Protein AF-A0A210QLM9-F1 (afdb_monomer_lite)

pLDDT: mean 71.26, std 18.84, range [24.64, 96.44]

Secondary structure (DSSP, 8-state):
--TT--HHHHHHHHHHHHHSS---HHHHHHHHHHHHHHHS-GGGHHHHHHHHHHTSPTT--HHHHHHHHHHHHHHHHHTTSS--SS-HHHHHHHHHHHHHHHHHHHGGGGG--------------TT-------PPPTT-EEEETTEEEEHHHHHHTSTTSPPPHHHHHHHHHHHHHHHHTT-SS---PPPHHHHHHHHTSTTHHHHHHHHHHHHHHHH-TTTT---------PPPP-SSS-HHHHHHHHHHHHHTT--GGG--HHHHHHHHHHHHHHHHHSPBPPPP---S-----

InterPro domains:
  IPR038765 Papain-like cysteine peptidase superfamily [SSF54001] (147-280)

Foldseek 3Di:
DLQPDDPVNVVVVVVCCVVVPPDDLVLLQVQLVLQCVVPHDPVCSVVVLVVQLVSDDPPDDSVVSSSSSSNVSNVCVVVVVDDGPDPVVVVVVVVVVVVVVVVVVCVVLVPDDDDDDDDDDPPPPPPDPPPPPPDFDPPAWWDAQNATAHPVQLVQLDPPHAHDQRLLQRLLSLLQVVLVVHDNPHDDDDRPCVCVVLVSDPCVVVCVVVVVVVCCVVVVVQVPHDDDDDDQDADDADDDHLPSLLVSVVSNCVSVVHHNPPHDNVVSNVSSVVSSSSRVVRTDHDDDDPDPDPPPD

Structure (mmCIF, N/CA/C/O backbone):
data_AF-A0A210QLM9-F1
#
_entry.id   AF-A0A210QLM9-F1
#
loop_
_atom_site.group_PDB
_atom_site.id
_atom_site.type_symbol
_atom_site.label_atom_id
_atom_site.label_alt_id
_atom_site.label_comp_id
_atom_site.label_asym_id
_atom_site.label_entity_id
_atom_site.label_seq_id
_atom_site.pdbx_PDB_ins_code
_atom_site.Cartn_x
_atom_site.Cartn_y
_atom_site.Cartn_z
_atom_site.occupancy
_atom_site.B_iso_or_equiv
_atom_site.auth_seq_id
_atom_site.auth_comp_id
_atom_site.auth_asym_id
_atom_site.auth_atom_id
_atom_site.pdbx_PDB_model_num
ATOM 1 N N . MET A 1 1 ? -0.962 -39.268 25.006 1.00 42.91 1 MET A N 1
ATOM 2 C CA . MET A 1 1 ? -1.782 -39.020 26.214 1.00 42.91 1 MET A CA 1
ATOM 3 C C . MET A 1 1 ? -3.193 -38.490 25.916 1.00 42.91 1 MET A C 1
ATOM 5 O O . MET A 1 1 ? -3.971 -38.387 26.847 1.00 42.91 1 MET A O 1
ATOM 9 N N . THR A 1 2 ? -3.569 -38.198 24.663 1.00 35.19 2 THR A N 1
ATOM 10 C CA . THR A 1 2 ? -4.849 -37.541 24.307 1.00 35.19 2 THR A CA 1
ATOM 11 C C . THR A 1 2 ? -5.942 -38.462 23.747 1.00 35.19 2 THR A C 1
ATOM 13 O O . THR A 1 2 ? -7.040 -37.985 23.484 1.00 35.19 2 THR A O 1
ATOM 16 N N . ARG A 1 3 ? -5.681 -39.766 23.557 1.00 38.34 3 ARG A N 1
ATOM 17 C CA . ARG A 1 3 ? -6.628 -40.679 22.881 1.00 38.34 3 ARG A CA 1
ATOM 18 C C . ARG A 1 3 ? -7.863 -41.074 23.708 1.00 38.34 3 ARG A C 1
ATOM 20 O O . ARG A 1 3 ? -8.842 -41.480 23.100 1.00 38.34 3 ARG A O 1
ATOM 27 N N . ASP A 1 4 ? -7.858 -40.859 25.027 1.00 46.78 4 ASP A N 1
ATOM 28 C CA . ASP A 1 4 ? -8.939 -41.304 25.930 1.00 46.78 4 ASP A CA 1
ATOM 29 C C . ASP A 1 4 ? -9.670 -40.154 26.653 1.00 46.78 4 ASP A C 1
ATOM 31 O O . ASP A 1 4 ? -10.297 -40.352 27.692 1.00 46.78 4 ASP A O 1
ATOM 35 N N . MET A 1 5 ? -9.590 -38.918 26.148 1.00 52.75 5 MET A N 1
ATOM 36 C CA . MET A 1 5 ? -10.356 -37.812 26.737 1.00 52.75 5 MET A CA 1
ATOM 37 C C . MET A 1 5 ? -11.820 -37.856 26.289 1.00 52.75 5 MET A C 1
ATOM 39 O O . MET A 1 5 ? -12.113 -37.788 25.095 1.00 52.75 5 MET A O 1
ATOM 43 N N . SER A 1 6 ? -12.742 -37.904 27.255 1.00 71.75 6 SER A N 1
ATOM 44 C CA . SER A 1 6 ? -14.179 -37.771 27.001 1.00 71.75 6 SER A CA 1
ATOM 45 C C . SER A 1 6 ? -14.522 -36.410 26.385 1.00 71.75 6 SER A C 1
ATOM 47 O O . SER A 1 6 ? -13.783 -35.428 26.518 1.00 71.75 6 SER A O 1
ATOM 49 N N . LYS A 1 7 ? -15.673 -36.339 25.709 1.00 59.47 7 LYS A N 1
ATOM 50 C CA . LYS A 1 7 ? -16.192 -35.102 25.111 1.00 59.47 7 LYS A CA 1
ATOM 51 C C . LYS A 1 7 ? -16.354 -33.999 26.161 1.00 59.47 7 LYS A C 1
ATOM 53 O O . LYS A 1 7 ? -16.044 -32.844 25.882 1.00 59.47 7 LYS A O 1
ATOM 58 N N . GLU A 1 8 ? -16.787 -34.356 27.366 1.00 66.62 8 GLU A N 1
ATOM 59 C CA . GLU A 1 8 ? -16.949 -33.443 28.498 1.00 66.62 8 GLU A CA 1
ATOM 60 C C . GLU A 1 8 ? -15.601 -32.857 28.934 1.00 66.62 8 GLU A C 1
ATOM 62 O O . GLU A 1 8 ? -15.485 -31.640 29.060 1.00 66.62 8 GLU A O 1
ATOM 67 N N . ASN A 1 9 ? -14.557 -33.688 29.043 1.00 61.88 9 ASN A N 1
ATOM 68 C CA . ASN A 1 9 ? -13.209 -33.235 29.398 1.00 61.88 9 ASN A CA 1
ATOM 69 C C . ASN A 1 9 ? -12.618 -32.308 28.323 1.00 61.88 9 ASN A C 1
ATOM 71 O O . ASN A 1 9 ? -11.929 -31.338 28.640 1.00 61.88 9 ASN A O 1
ATOM 75 N N . TRP A 1 10 ? -12.910 -32.567 27.044 1.00 58.94 10 TRP A N 1
ATOM 76 C CA . TRP A 1 10 ? -12.534 -31.677 25.942 1.00 58.94 10 TRP A CA 1
ATOM 77 C C . TRP A 1 10 ? -13.240 -30.321 26.016 1.00 58.94 10 TRP A C 1
ATOM 79 O O . TRP A 1 10 ? -12.593 -29.284 25.871 1.00 58.94 10 TRP A O 1
ATOM 89 N N . MET A 1 11 ? -14.550 -30.314 26.266 1.00 57.94 11 MET A N 1
ATOM 90 C CA . MET A 1 11 ? -15.334 -29.081 26.384 1.00 57.94 11 MET A CA 1
ATOM 91 C C . MET A 1 11 ? -14.935 -28.263 27.616 1.00 57.94 11 MET A C 1
ATOM 93 O O . MET A 1 11 ? -14.840 -27.040 27.538 1.00 57.94 11 MET A O 1
ATOM 97 N N . GLU A 1 12 ? -14.632 -28.924 28.731 1.00 64.88 12 GLU A N 1
ATOM 98 C CA . GLU A 1 12 ? -14.125 -28.270 29.935 1.00 64.88 12 GLU A CA 1
ATOM 99 C C . GLU A 1 12 ? -12.739 -27.655 29.699 1.00 64.88 12 GLU A C 1
ATOM 101 O O . GLU A 1 12 ? -12.481 -26.528 30.122 1.00 64.88 12 GLU A O 1
ATOM 106 N N . MET A 1 13 ? -11.857 -28.349 28.970 1.00 61.12 13 MET A N 1
ATOM 107 C CA . MET A 1 13 ? -10.550 -27.813 28.592 1.00 61.12 13 MET A CA 1
ATOM 108 C C . MET A 1 13 ? -10.684 -26.602 27.660 1.00 61.12 13 MET A C 1
ATOM 110 O O . MET A 1 13 ? -9.971 -25.617 27.845 1.00 61.12 13 MET A O 1
ATOM 114 N N . LEU A 1 14 ? -11.622 -26.639 26.708 1.00 54.38 14 LEU A N 1
ATOM 115 C CA . LEU A 1 14 ? -11.951 -25.510 25.834 1.00 54.38 14 LEU A CA 1
ATOM 116 C C . LEU A 1 14 ? -12.458 -24.297 26.621 1.00 54.38 14 LEU A C 1
ATOM 118 O O . LEU A 1 14 ? -11.992 -23.184 26.385 1.00 54.38 14 LEU A O 1
ATOM 122 N N . GLU A 1 15 ? -13.381 -24.490 27.563 1.00 59.22 15 GLU A N 1
ATOM 123 C CA . GLU A 1 15 ? -13.915 -23.385 28.364 1.00 59.22 15 GLU A CA 1
ATOM 124 C C . GLU A 1 15 ? -12.893 -22.840 29.359 1.00 59.22 15 GLU A C 1
ATOM 126 O O . GLU A 1 15 ? -12.717 -21.624 29.451 1.00 59.22 15 GLU A O 1
ATOM 131 N N . LYS A 1 16 ? -12.104 -23.705 30.006 1.00 56.41 16 LYS A N 1
ATOM 132 C CA . LYS A 1 16 ? -10.952 -23.266 30.804 1.00 56.41 16 LYS A CA 1
ATOM 133 C C . LYS A 1 16 ? -9.965 -22.478 29.949 1.00 56.41 16 LYS A C 1
ATOM 135 O O . LYS A 1 16 ? -9.518 -21.420 30.386 1.00 56.41 16 LYS A O 1
ATOM 140 N N . ALA A 1 17 ? -9.678 -22.922 28.725 1.00 50.81 17 ALA A N 1
ATOM 141 C CA . ALA A 1 17 ? -8.801 -22.229 27.784 1.00 50.81 17 ALA A CA 1
ATOM 142 C C . ALA A 1 17 ? -9.403 -20.948 27.188 1.00 50.81 17 ALA A C 1
ATOM 144 O O . ALA A 1 17 ? -8.645 -20.149 26.658 1.00 50.81 17 ALA A O 1
ATOM 145 N N . LYS A 1 18 ? -10.714 -20.699 27.264 1.00 52.06 18 LYS A N 1
ATOM 146 C CA . LYS A 1 18 ? -11.309 -19.383 26.955 1.00 52.06 18 LYS A CA 1
ATOM 147 C C . LYS A 1 18 ? -11.258 -18.445 28.160 1.00 52.06 18 LYS A C 1
ATOM 149 O O . LYS A 1 18 ? -10.959 -17.266 28.010 1.00 52.06 18 LYS A O 1
ATOM 154 N N . GLN A 1 19 ? -11.529 -18.973 29.352 1.00 53.88 19 GLN A N 1
ATOM 155 C CA . GLN A 1 19 ? -11.660 -18.193 30.585 1.00 53.88 19 GLN A CA 1
ATOM 156 C C . GLN A 1 19 ? -10.314 -17.760 31.176 1.00 53.88 19 GLN A C 1
ATOM 158 O O . GLN A 1 19 ? -10.172 -16.625 31.616 1.00 53.88 19 GLN A O 1
ATOM 163 N N . THR A 1 20 ? -9.302 -18.632 31.167 1.00 41.44 20 THR A N 1
ATOM 164 C CA . THR A 1 20 ? -7.989 -18.344 31.792 1.00 41.44 20 THR A CA 1
ATOM 165 C C . THR A 1 20 ? -7.089 -17.435 30.964 1.00 41.44 20 THR A C 1
ATOM 167 O O . THR A 1 20 ? -5.982 -17.096 31.374 1.00 41.44 20 THR A O 1
ATOM 170 N N . SER A 1 21 ? -7.506 -17.089 29.757 1.00 45.12 21 SER A N 1
ATOM 171 C CA . SER A 1 21 ? -6.539 -17.015 28.682 1.00 45.12 21 SER A CA 1
ATOM 172 C C . SER A 1 21 ? -6.426 -15.624 28.064 1.00 45.12 21 SER A C 1
ATOM 174 O O . SER A 1 21 ? -5.406 -15.331 27.442 1.00 45.12 21 SER A O 1
ATOM 176 N N . GLY A 1 22 ? -7.426 -14.752 28.254 1.00 48.78 22 GLY A N 1
ATOM 177 C CA . GLY A 1 22 ? -7.436 -13.402 27.679 1.00 48.78 22 GLY A CA 1
ATOM 178 C C . GLY A 1 22 ? -7.189 -13.387 26.164 1.00 48.78 22 GLY A C 1
ATOM 179 O O . GLY A 1 22 ? -6.795 -12.359 25.617 1.00 48.78 22 GLY A O 1
ATOM 180 N N . PHE A 1 23 ? -7.341 -14.529 25.483 1.00 52.12 23 PHE A N 1
ATOM 181 C CA . PHE A 1 23 ? -6.910 -14.672 24.103 1.00 52.12 23 PHE A CA 1
ATOM 182 C C . PHE A 1 23 ? -7.887 -13.962 23.185 1.00 52.12 23 PHE A C 1
ATOM 184 O O . PHE A 1 23 ? -9.071 -14.297 23.124 1.00 52.12 23 PHE A O 1
ATOM 191 N N . SER A 1 24 ? -7.358 -13.056 22.367 1.00 64.88 24 SER A N 1
ATOM 192 C CA . SER A 1 24 ? -7.991 -12.826 21.082 1.00 64.88 24 SER A CA 1
ATOM 193 C C . SER A 1 24 ? -7.837 -14.103 20.251 1.00 64.88 24 SER A C 1
ATOM 195 O O . SER A 1 24 ? -6.773 -14.729 20.227 1.00 64.88 24 SER A O 1
ATOM 197 N N . PHE A 1 25 ? -8.906 -14.485 19.556 1.00 59.41 25 PHE A N 1
ATOM 198 C CA . PHE A 1 25 ? -8.881 -15.553 18.550 1.00 59.41 25 PHE A CA 1
ATOM 199 C C . PHE A 1 25 ? -7.737 -15.344 17.535 1.00 59.41 25 PHE A C 1
ATOM 201 O O . PHE A 1 25 ? -7.119 -16.288 17.056 1.00 59.41 25 PHE A O 1
ATOM 208 N N . ASP A 1 26 ? -7.392 -14.078 17.311 1.00 59.91 26 ASP A N 1
ATOM 209 C CA . ASP A 1 26 ? -6.264 -13.612 16.515 1.00 59.91 26 ASP A CA 1
ATOM 210 C C . ASP A 1 26 ? -4.908 -14.146 16.994 1.00 59.91 26 ASP A C 1
ATOM 212 O O . ASP A 1 26 ? -4.118 -14.655 16.204 1.00 59.91 26 ASP A O 1
ATOM 216 N N . ASN A 1 27 ? -4.641 -14.087 18.301 1.00 65.94 27 ASN A N 1
ATOM 217 C CA . ASN A 1 27 ? -3.382 -14.567 18.862 1.00 65.94 27 ASN A CA 1
ATOM 218 C C . ASN A 1 27 ? -3.287 -16.101 18.807 1.00 65.94 27 ASN A C 1
ATOM 220 O O . ASN A 1 27 ? -2.208 -16.645 18.580 1.00 65.94 27 ASN A O 1
ATOM 224 N N . VAL A 1 28 ? -4.421 -16.798 18.959 1.00 71.00 28 VAL A N 1
ATOM 225 C CA . VAL A 1 28 ? -4.497 -18.259 18.788 1.00 71.00 28 VAL A CA 1
ATOM 226 C C . VAL A 1 28 ? -4.133 -18.642 17.354 1.00 71.00 28 VAL A C 1
ATOM 228 O O . VAL A 1 28 ? -3.238 -19.462 17.159 1.00 71.00 28 VAL A O 1
ATOM 231 N N . ASN A 1 29 ? -4.753 -17.989 16.366 1.00 72.62 29 ASN A N 1
ATOM 232 C CA . ASN A 1 29 ? -4.478 -18.235 14.952 1.00 72.62 29 ASN A CA 1
ATOM 233 C C . ASN A 1 29 ? -3.020 -17.924 14.600 1.00 72.62 29 ASN A C 1
ATOM 235 O O . ASN A 1 29 ? -2.330 -18.785 14.067 1.00 72.62 29 ASN A O 1
ATOM 239 N N . ARG A 1 30 ? -2.514 -16.734 14.955 1.00 75.00 30 ARG A N 1
ATOM 240 C CA . ARG A 1 30 ? -1.122 -16.342 14.664 1.00 75.00 30 ARG A CA 1
ATOM 241 C C . ARG A 1 30 ? -0.105 -17.299 15.275 1.00 75.00 30 ARG A C 1
ATOM 243 O O . ARG A 1 30 ? 0.885 -17.624 14.629 1.00 75.00 30 ARG A O 1
ATOM 250 N N . THR A 1 31 ? -0.356 -17.762 16.499 1.00 74.19 31 THR A N 1
ATOM 251 C CA . THR A 1 31 ? 0.508 -18.745 17.162 1.00 74.19 31 THR A CA 1
ATOM 252 C C . THR A 1 31 ? 0.490 -20.076 16.426 1.00 74.19 31 THR A C 1
ATOM 254 O O . THR A 1 31 ? 1.551 -20.627 16.163 1.00 74.19 31 THR A O 1
ATOM 257 N N . ALA A 1 32 ? -0.692 -20.574 16.060 1.00 74.94 32 ALA A N 1
ATOM 258 C CA . ALA A 1 32 ? -0.824 -21.835 15.341 1.00 74.94 32 ALA A CA 1
ATOM 259 C C . ALA A 1 32 ? -0.161 -21.793 13.958 1.00 74.94 32 ALA A C 1
ATOM 261 O O . ALA A 1 32 ? 0.612 -22.688 13.635 1.00 74.94 32 ALA A O 1
ATOM 262 N N . PHE A 1 33 ? -0.387 -20.735 13.175 1.00 78.94 33 PHE A N 1
ATOM 26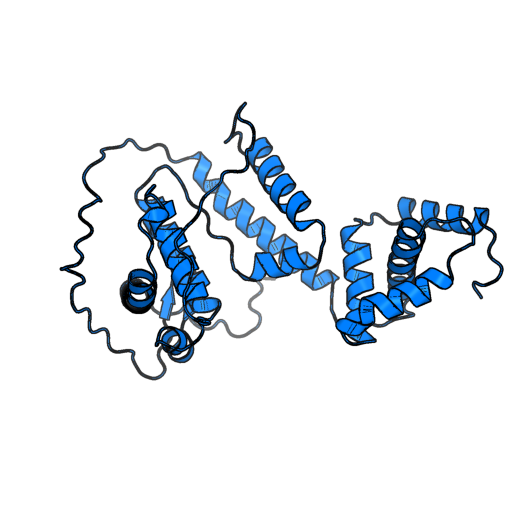3 C CA . PHE A 1 33 ? 0.245 -20.583 11.862 1.00 78.94 33 PHE A CA 1
ATOM 264 C C . PHE A 1 33 ? 1.763 -20.427 11.960 1.00 78.94 33 PHE A C 1
ATOM 266 O O . PHE A 1 33 ? 2.477 -21.028 11.173 1.00 78.94 33 PHE A O 1
ATOM 273 N N . ALA A 1 34 ? 2.279 -19.737 12.981 1.00 77.56 34 ALA A N 1
ATOM 274 C CA . ALA A 1 34 ? 3.722 -19.670 13.202 1.00 77.56 34 ALA A CA 1
ATOM 275 C C . ALA A 1 34 ? 4.353 -21.036 13.544 1.00 77.56 34 ALA A C 1
ATOM 277 O O . ALA A 1 34 ? 5.547 -21.223 13.308 1.00 77.56 34 ALA A O 1
ATOM 278 N N . VAL A 1 35 ? 3.583 -21.979 14.108 1.00 78.62 35 VAL A N 1
ATOM 279 C CA . VAL A 1 35 ? 4.030 -23.374 14.267 1.00 78.62 35 VAL A CA 1
ATOM 280 C C . VAL A 1 35 ? 4.064 -24.075 12.914 1.00 78.62 35 VAL A C 1
ATOM 282 O O . VAL A 1 35 ? 5.065 -24.721 12.614 1.00 78.62 35 VAL A O 1
ATOM 285 N N . LEU A 1 36 ? 3.006 -23.928 12.110 1.00 79.44 36 LEU A N 1
ATOM 286 C CA . LEU A 1 36 ? 2.907 -24.538 10.780 1.00 79.44 36 LEU A CA 1
ATOM 287 C C . LEU A 1 36 ? 4.048 -24.065 9.867 1.00 79.44 36 LEU A C 1
ATOM 289 O O . LEU A 1 36 ? 4.809 -24.912 9.413 1.00 79.44 36 LEU A O 1
ATOM 293 N N . ASP A 1 37 ? 4.285 -22.749 9.778 1.00 83.44 37 ASP A N 1
ATOM 294 C CA . ASP A 1 37 ? 5.417 -22.141 9.050 1.00 83.44 37 ASP A CA 1
ATOM 295 C C . ASP A 1 37 ? 6.781 -22.724 9.480 1.00 83.44 37 ASP A C 1
ATOM 297 O O . ASP A 1 37 ? 7.775 -22.692 8.752 1.00 83.44 37 ASP A O 1
ATOM 301 N N . GLY A 1 38 ? 6.881 -23.173 10.735 1.00 80.19 38 GLY A N 1
ATOM 302 C CA . GLY A 1 38 ? 8.100 -23.740 11.298 1.00 80.19 38 GLY A CA 1
ATOM 303 C C . GLY A 1 38 ? 8.288 -25.228 11.005 1.00 80.19 38 GLY A C 1
ATOM 304 O O . GLY A 1 38 ? 9.424 -25.702 11.099 1.00 80.19 38 GLY A O 1
ATOM 305 N N . CYS A 1 39 ? 7.201 -25.938 10.698 1.00 78.06 39 CYS A N 1
ATOM 306 C CA . CYS A 1 39 ? 7.128 -27.396 10.643 1.00 78.06 39 CYS A CA 1
ATOM 307 C C . CYS A 1 39 ? 6.936 -27.951 9.228 1.00 78.06 39 CYS A C 1
ATOM 309 O O . CYS A 1 39 ? 7.351 -29.082 8.986 1.00 78.06 39 CYS A O 1
ATOM 311 N N . CYS A 1 40 ? 6.321 -27.191 8.325 1.00 82.44 40 CYS A N 1
ATOM 312 C CA . CYS A 1 40 ? 6.003 -27.618 6.966 1.00 82.44 40 CYS A CA 1
ATOM 313 C C . CYS A 1 40 ? 5.942 -26.422 6.007 1.00 82.44 40 CYS A C 1
ATOM 315 O O . CYS A 1 40 ? 5.935 -25.270 6.443 1.00 82.44 40 CYS A O 1
ATOM 317 N N . ASP A 1 41 ? 5.905 -26.706 4.705 1.00 84.50 41 ASP A N 1
ATOM 318 C CA . ASP A 1 41 ? 5.713 -25.678 3.681 1.00 84.50 41 ASP A CA 1
ATOM 319 C C . ASP A 1 41 ? 4.241 -25.221 3.628 1.00 84.50 41 ASP A C 1
ATOM 321 O O . ASP A 1 41 ? 3.328 -25.951 4.020 1.00 84.50 41 ASP A O 1
ATOM 325 N N . GLU A 1 42 ? 3.988 -24.013 3.110 1.00 76.50 42 GLU A N 1
ATOM 326 C CA . GLU A 1 42 ? 2.649 -23.394 3.099 1.00 76.50 42 GLU A CA 1
ATOM 327 C C . GLU A 1 42 ? 1.590 -24.259 2.389 1.00 76.50 42 GLU A C 1
ATOM 329 O O . GLU A 1 42 ? 0.444 -24.336 2.835 1.00 76.50 42 GLU A O 1
ATOM 334 N N . GLU A 1 43 ? 1.983 -24.976 1.331 1.00 81.94 43 GLU A N 1
ATOM 335 C CA . GLU A 1 43 ? 1.111 -25.895 0.584 1.00 81.94 43 GLU A CA 1
ATOM 336 C C . GLU A 1 43 ? 0.657 -27.108 1.422 1.00 81.94 43 GLU A C 1
ATOM 338 O O . GLU A 1 43 ? -0.367 -27.728 1.127 1.00 81.94 43 GLU A O 1
ATOM 343 N N . GLU A 1 44 ? 1.383 -27.433 2.495 1.00 82.19 44 GLU A N 1
ATOM 344 C CA . GLU A 1 44 ? 1.128 -28.583 3.367 1.00 82.19 44 GLU A CA 1
ATOM 345 C C . GLU A 1 44 ? 0.307 -28.217 4.616 1.00 82.19 44 GLU A C 1
ATOM 347 O O . GLU A 1 44 ? -0.196 -29.110 5.307 1.00 82.19 44 GLU A O 1
ATOM 352 N N . HIS A 1 45 ? 0.108 -26.921 4.889 1.00 83.62 45 HIS A N 1
ATOM 353 C CA . HIS A 1 45 ? -0.599 -26.425 6.077 1.00 83.62 45 HIS A CA 1
ATOM 354 C C . HIS A 1 45 ? -1.999 -27.027 6.216 1.00 83.62 45 HIS A C 1
ATOM 356 O O . HIS A 1 45 ? -2.379 -27.503 7.290 1.00 83.62 45 HIS A O 1
ATOM 362 N N . ASP A 1 46 ? -2.760 -27.042 5.122 1.00 78.50 46 ASP A N 1
ATOM 363 C CA . ASP A 1 46 ? -4.122 -27.569 5.101 1.00 78.50 46 ASP A CA 1
ATOM 364 C C . ASP A 1 46 ? -4.156 -29.080 5.342 1.00 78.50 46 ASP A C 1
ATOM 366 O O . ASP A 1 46 ? -5.057 -29.575 6.023 1.00 78.50 46 ASP A O 1
ATOM 370 N N . SER A 1 47 ? -3.180 -29.820 4.806 1.00 83.81 47 SER A N 1
ATOM 371 C CA . SER A 1 47 ? -3.081 -31.267 5.012 1.00 83.81 47 SER A CA 1
ATOM 372 C C . SER A 1 47 ? -2.776 -31.574 6.475 1.00 83.81 47 SER A C 1
ATOM 374 O O . SER A 1 47 ? -3.500 -32.340 7.111 1.00 83.81 47 SER A O 1
ATOM 376 N N . LEU A 1 48 ? -1.779 -30.898 7.048 1.00 77.81 48 LEU A N 1
ATOM 377 C CA . LEU A 1 48 ? -1.383 -31.097 8.438 1.00 77.81 48 LEU A CA 1
ATOM 378 C C . LEU A 1 48 ? -2.493 -30.679 9.416 1.00 77.81 48 LEU A C 1
ATOM 380 O O . LEU A 1 48 ? -2.771 -31.381 10.389 1.00 77.81 48 LEU A O 1
ATOM 384 N N . LEU A 1 49 ? -3.195 -29.572 9.152 1.00 80.38 49 LEU A N 1
ATOM 385 C CA . LEU A 1 49 ? -4.348 -29.167 9.961 1.00 80.38 49 LEU A CA 1
ATOM 386 C C . LEU A 1 49 ? -5.485 -30.188 9.904 1.00 80.38 49 LEU A C 1
ATOM 388 O O . LEU A 1 49 ? -6.132 -30.417 10.932 1.00 80.38 49 LEU A O 1
ATOM 392 N N . ARG A 1 50 ? -5.721 -30.813 8.743 1.00 81.00 50 ARG A N 1
ATOM 393 C CA . ARG A 1 50 ? -6.702 -31.898 8.598 1.00 81.00 50 ARG A CA 1
ATOM 394 C C . ARG A 1 50 ? -6.284 -33.132 9.391 1.00 81.00 50 ARG A C 1
ATOM 396 O O . ARG A 1 50 ? -7.109 -33.638 10.145 1.00 81.00 50 ARG A O 1
ATOM 403 N N . GLU A 1 51 ? -5.018 -33.533 9.326 1.00 86.06 51 GLU A N 1
ATOM 404 C CA . GLU A 1 51 ? -4.487 -34.649 10.120 1.00 86.06 51 GLU A CA 1
ATOM 405 C C . GLU A 1 51 ? -4.620 -34.403 11.629 1.00 86.06 51 GLU A C 1
ATOM 407 O O . GLU A 1 51 ? -5.083 -35.270 12.370 1.00 86.06 51 GLU A O 1
ATOM 412 N N . ILE A 1 52 ? -4.295 -33.193 12.099 1.00 82.06 52 ILE A N 1
ATOM 413 C CA . ILE A 1 52 ? -4.501 -32.812 13.504 1.00 82.06 52 ILE A CA 1
ATOM 414 C C . ILE A 1 52 ? -5.998 -32.814 13.839 1.00 82.06 52 ILE A C 1
ATOM 416 O O . ILE A 1 52 ? -6.391 -33.259 14.918 1.00 82.06 52 ILE A O 1
ATOM 420 N N . SER A 1 53 ? -6.847 -32.356 12.913 1.00 82.56 53 SER A N 1
ATOM 421 C CA . SER A 1 53 ? -8.301 -32.330 13.113 1.00 82.56 53 SER A CA 1
ATOM 422 C C . SER A 1 53 ? -8.884 -33.733 13.243 1.00 82.56 53 SER A C 1
ATOM 424 O O . SER A 1 53 ? -9.884 -33.921 13.939 1.00 82.56 53 SER A O 1
ATOM 426 N N . ASP A 1 54 ? -8.226 -34.734 12.655 1.00 84.75 54 ASP A N 1
ATOM 427 C CA . ASP A 1 54 ? -8.631 -36.126 12.773 1.00 84.75 54 ASP A CA 1
ATOM 428 C C . ASP A 1 54 ? -8.429 -36.712 14.172 1.00 84.75 54 ASP A C 1
ATOM 430 O O . ASP A 1 54 ? -9.105 -37.674 14.540 1.00 84.75 54 ASP A O 1
ATOM 434 N N . LEU A 1 55 ? -7.614 -36.059 15.005 1.00 80.12 55 LEU A N 1
ATOM 435 C CA . LEU A 1 55 ? -7.461 -36.376 16.426 1.00 80.12 55 LEU A CA 1
ATOM 436 C C . LEU A 1 55 ? -8.617 -35.844 17.291 1.00 80.12 55 LEU A C 1
ATOM 438 O O . LEU A 1 55 ? -8.703 -36.189 18.471 1.00 80.12 55 LEU A O 1
ATOM 442 N N . ALA A 1 56 ? -9.492 -34.995 16.740 1.00 78.81 56 ALA A N 1
ATOM 443 C CA . ALA A 1 56 ? -10.622 -34.433 17.472 1.00 78.81 56 ALA A CA 1
ATOM 444 C C . ALA A 1 56 ? -11.740 -35.475 17.699 1.00 78.81 56 ALA A C 1
ATOM 446 O O . ALA A 1 56 ? -11.962 -36.328 16.831 1.00 78.81 56 ALA A O 1
ATOM 447 N N . PRO A 1 57 ? -12.505 -35.376 18.809 1.00 80.62 57 PRO A N 1
ATOM 448 C CA . PRO A 1 57 ? -13.590 -36.303 19.127 1.00 80.62 57 PRO A CA 1
ATOM 449 C C . PRO A 1 57 ? -14.618 -36.477 18.003 1.00 80.62 57 PRO A C 1
ATOM 451 O O . PRO A 1 57 ? -14.988 -35.522 17.311 1.00 80.62 57 PRO A O 1
ATOM 454 N N . ALA A 1 58 ? -15.138 -37.700 17.877 1.00 79.12 58 ALA A N 1
ATOM 455 C CA . ALA A 1 58 ? -16.218 -38.010 16.948 1.00 79.12 58 ALA A CA 1
ATOM 456 C C . ALA A 1 58 ? -17.489 -37.197 17.274 1.00 79.12 58 ALA A C 1
ATOM 458 O O . ALA A 1 58 ? -17.826 -36.968 18.437 1.00 79.12 58 ALA A O 1
ATOM 459 N N . GLY A 1 59 ? -18.207 -36.760 16.234 1.00 79.19 59 GLY A N 1
ATOM 460 C CA . GLY A 1 59 ? -19.453 -35.991 16.359 1.00 79.19 59 GLY A CA 1
ATOM 461 C C . GLY A 1 59 ? -19.293 -34.466 16.328 1.00 79.19 59 GLY A C 1
ATOM 462 O O . GLY A 1 59 ? -20.292 -33.753 16.406 1.00 79.19 59 GLY A O 1
ATOM 463 N N . LEU A 1 60 ? -18.068 -33.950 16.189 1.00 69.44 60 LEU A N 1
ATOM 464 C CA . LEU A 1 60 ? -17.824 -32.543 15.865 1.00 69.44 60 LEU A CA 1
ATOM 465 C C . LEU A 1 60 ? -17.866 -32.328 14.347 1.00 69.44 60 LEU A C 1
ATOM 467 O O . LEU A 1 60 ? -17.349 -33.142 13.582 1.00 69.44 60 LEU A O 1
ATOM 471 N N . ASN A 1 61 ? -18.456 -31.215 13.904 1.00 83.44 61 ASN A N 1
ATOM 472 C CA . ASN A 1 61 ? -18.385 -30.829 12.495 1.00 83.44 61 ASN A CA 1
ATOM 473 C C . ASN A 1 61 ? -16.955 -30.399 12.117 1.00 83.44 61 ASN A C 1
ATOM 475 O O . ASN A 1 61 ? -16.163 -30.016 12.979 1.00 83.44 61 ASN A O 1
ATOM 479 N N . MET A 1 62 ? -16.634 -30.440 10.822 1.00 78.62 62 MET A N 1
ATOM 480 C CA . MET A 1 62 ? -15.280 -30.172 10.319 1.00 78.62 62 MET A CA 1
ATOM 481 C C . MET A 1 62 ? -14.717 -28.823 10.788 1.00 78.62 62 MET A C 1
ATOM 483 O O . MET A 1 62 ? -13.561 -28.735 11.191 1.00 78.62 62 MET A O 1
ATOM 487 N N . TYR A 1 63 ? -15.549 -27.781 10.800 1.00 71.19 63 TYR A N 1
ATOM 488 C CA . TYR A 1 63 ? -15.147 -26.448 11.243 1.00 71.19 63 TYR A CA 1
ATOM 489 C C . TYR A 1 63 ? -14.721 -26.435 12.719 1.00 71.19 63 TYR A C 1
ATOM 491 O O . TYR A 1 63 ? -13.658 -25.918 13.053 1.00 71.19 63 TYR A O 1
ATOM 499 N N . ALA A 1 64 ? -15.498 -27.069 13.599 1.00 71.38 64 ALA A N 1
ATOM 500 C CA . ALA A 1 64 ? -15.163 -27.187 15.016 1.00 71.38 64 ALA A CA 1
ATOM 501 C C . ALA A 1 64 ? -13.883 -28.010 15.247 1.00 71.38 64 ALA A C 1
ATOM 503 O O . ALA A 1 64 ? -13.096 -27.677 16.132 1.00 71.38 64 ALA A O 1
ATOM 504 N N . ARG A 1 65 ? -13.643 -29.052 14.435 1.00 76.12 65 ARG A N 1
ATOM 505 C CA . ARG A 1 65 ? -12.407 -29.854 14.497 1.00 76.12 65 ARG A CA 1
ATOM 506 C C . ARG A 1 65 ? -11.186 -29.021 14.105 1.00 76.12 65 ARG A C 1
ATOM 508 O O . ARG A 1 65 ? -10.196 -29.044 14.823 1.00 76.12 65 ARG A O 1
ATOM 515 N N . LEU A 1 66 ? -11.279 -28.225 13.038 1.00 74.31 66 LEU A N 1
ATOM 516 C CA . LEU A 1 66 ? -10.201 -27.322 12.616 1.00 74.31 66 LEU A CA 1
ATOM 517 C C . LEU A 1 66 ? -9.914 -26.233 13.657 1.00 74.31 66 LEU A C 1
ATOM 519 O O . LEU A 1 66 ? -8.755 -25.987 13.984 1.00 74.31 66 LEU A O 1
ATOM 523 N N . GLN A 1 67 ? -10.950 -25.618 14.237 1.00 73.38 67 GLN A N 1
ATOM 524 C CA . GLN A 1 67 ? -10.767 -24.653 15.328 1.00 73.38 67 GLN A CA 1
ATOM 525 C C . GLN A 1 67 ? -10.061 -25.278 16.537 1.00 73.38 67 GLN A C 1
ATOM 527 O O . GLN A 1 67 ? -9.211 -24.639 17.161 1.00 73.38 67 GLN A O 1
ATOM 532 N N . LEU A 1 68 ? -10.386 -26.534 16.854 1.00 73.25 68 LEU A N 1
ATOM 533 C CA . LEU A 1 68 ? -9.721 -27.278 17.916 1.00 73.25 68 LEU A CA 1
ATOM 534 C C . LEU A 1 68 ? -8.246 -27.548 17.583 1.00 73.25 68 LEU A C 1
ATOM 536 O O . LEU A 1 68 ? -7.405 -27.388 18.464 1.00 73.25 68 LEU A O 1
ATOM 540 N N . SER A 1 69 ? -7.922 -27.886 16.329 1.00 80.12 69 SER A N 1
ATOM 541 C CA . SER A 1 69 ? -6.538 -28.077 15.866 1.00 80.12 69 SER A CA 1
ATOM 542 C C . SER A 1 69 ? -5.684 -26.828 16.071 1.00 80.12 69 SER A C 1
ATOM 544 O O . SER A 1 69 ? -4.595 -26.904 16.636 1.00 80.12 69 SER A O 1
ATOM 546 N N . VAL A 1 70 ? -6.196 -25.662 15.668 1.00 79.38 70 VAL A N 1
ATOM 547 C CA . VAL A 1 70 ? -5.500 -24.376 15.832 1.00 79.38 70 VAL A CA 1
ATOM 548 C C . VAL A 1 70 ? -5.286 -24.065 17.317 1.00 79.38 70 VAL A C 1
ATOM 550 O O . VAL A 1 70 ? -4.189 -23.683 17.730 1.00 79.38 70 VAL A O 1
ATOM 553 N N . LEU A 1 71 ? -6.306 -24.278 18.152 1.00 76.31 71 LEU A N 1
ATOM 554 C CA . LEU A 1 71 ? -6.173 -24.072 19.592 1.00 76.31 71 LEU A CA 1
ATOM 555 C C . LEU A 1 71 ? -5.135 -25.020 20.210 1.00 76.31 71 LEU A C 1
ATOM 557 O O . LEU A 1 71 ? -4.344 -24.594 21.051 1.00 76.31 71 LEU A O 1
ATOM 561 N N . LEU A 1 72 ? -5.116 -26.284 19.786 1.00 77.12 72 LEU A N 1
ATOM 562 C CA . LEU A 1 72 ? -4.158 -27.277 20.259 1.00 77.12 72 LEU A CA 1
ATOM 563 C C . LEU A 1 72 ? -2.721 -26.860 19.932 1.00 77.12 72 LEU A C 1
ATOM 565 O O . LEU A 1 72 ? -1.877 -26.869 20.826 1.00 77.12 72 LEU A O 1
ATOM 569 N N . LEU A 1 73 ? -2.452 -26.428 18.696 1.00 78.94 73 LEU A N 1
ATOM 570 C CA . LEU A 1 73 ? -1.138 -25.908 18.298 1.00 78.94 73 LEU A CA 1
ATOM 571 C C . LEU A 1 73 ? -0.712 -24.724 19.177 1.00 78.94 73 LEU A C 1
ATOM 573 O O . LEU A 1 73 ? 0.411 -24.685 19.680 1.00 78.94 73 LEU A O 1
ATOM 577 N N . CYS A 1 74 ? -1.631 -23.796 19.445 1.00 75.94 74 CYS A N 1
ATOM 578 C CA . CYS A 1 74 ? -1.369 -22.663 20.326 1.00 75.94 74 CYS A CA 1
ATOM 579 C C . CYS A 1 74 ? -1.062 -23.089 21.778 1.00 75.94 74 CYS A C 1
ATOM 581 O O . CYS A 1 74 ? -0.136 -22.566 22.405 1.00 75.94 74 CYS A O 1
ATOM 583 N N . LEU A 1 75 ? -1.803 -24.063 22.317 1.00 72.56 75 LEU A N 1
ATOM 584 C CA . LEU A 1 75 ? -1.561 -24.608 23.655 1.00 72.56 75 LEU A CA 1
ATOM 585 C C . LEU A 1 75 ? -0.203 -25.310 23.753 1.00 72.56 75 LEU A C 1
ATOM 587 O O . LEU A 1 75 ? 0.477 -25.167 24.768 1.00 72.56 75 LEU A O 1
ATOM 591 N N . LEU A 1 76 ? 0.214 -26.023 22.706 1.00 73.62 76 LEU A N 1
ATOM 592 C CA . LEU A 1 76 ? 1.508 -26.701 22.670 1.00 73.62 76 LEU A CA 1
ATOM 593 C C . LEU A 1 76 ? 2.679 -25.708 22.715 1.00 73.62 76 LEU A C 1
ATOM 595 O O . LEU A 1 76 ? 3.635 -25.936 23.456 1.00 73.62 76 LEU A O 1
ATOM 599 N N . VAL A 1 77 ? 2.581 -24.571 22.021 1.00 74.94 77 VAL A N 1
ATOM 600 C CA . VAL A 1 77 ? 3.563 -23.477 22.147 1.00 74.94 77 VAL A CA 1
ATOM 601 C C . VAL A 1 77 ? 3.591 -22.928 23.573 1.00 74.94 77 VAL A C 1
ATOM 603 O O . VAL A 1 77 ? 4.659 -22.775 24.159 1.00 74.94 77 VAL A O 1
ATOM 606 N N . LYS A 1 78 ? 2.421 -22.676 24.178 1.00 74.38 78 LYS A N 1
ATOM 607 C CA . LYS A 1 78 ? 2.341 -22.164 25.558 1.00 74.38 78 LYS A CA 1
ATOM 608 C C . LYS A 1 78 ? 2.919 -23.112 26.601 1.00 74.38 78 LYS A C 1
ATOM 610 O O . LYS A 1 78 ? 3.423 -22.656 27.620 1.00 74.38 78 LYS A O 1
ATOM 615 N N . GLN A 1 79 ? 2.833 -24.413 26.358 1.00 77.31 79 GLN A N 1
ATOM 616 C CA . GLN A 1 79 ? 3.436 -25.439 27.205 1.00 77.31 79 GLN A CA 1
ATOM 617 C C . GLN A 1 79 ? 4.923 -25.671 26.891 1.00 77.31 79 GLN A C 1
ATOM 619 O O . GLN A 1 79 ? 5.488 -26.654 27.372 1.00 77.31 79 GLN A O 1
ATOM 624 N N . SER A 1 80 ? 5.544 -24.815 26.068 1.00 80.44 80 SER A N 1
ATOM 625 C CA . SER A 1 80 ? 6.938 -24.939 25.626 1.00 80.44 80 SER A CA 1
ATOM 626 C C . SER A 1 80 ? 7.233 -26.301 24.987 1.00 80.44 80 SER A C 1
ATOM 628 O O . SER A 1 80 ? 8.313 -26.862 25.145 1.00 80.44 80 SER A O 1
ATOM 630 N N . ARG A 1 81 ? 6.240 -26.873 24.292 1.00 74.75 81 ARG A N 1
ATOM 631 C CA . ARG A 1 81 ? 6.391 -28.102 23.495 1.00 74.75 81 ARG A CA 1
ATOM 632 C C . ARG A 1 81 ? 6.796 -27.808 22.054 1.00 74.75 81 ARG A C 1
ATOM 634 O O . ARG A 1 81 ? 7.249 -28.719 21.373 1.00 74.75 81 ARG A O 1
ATOM 641 N N . PHE A 1 82 ? 6.631 -26.561 21.619 1.00 76.62 82 PHE A N 1
ATOM 642 C CA . PHE A 1 82 ? 7.103 -26.044 20.342 1.00 76.62 82 PHE A CA 1
ATOM 643 C C . PHE A 1 82 ? 7.810 -24.712 20.559 1.00 76.62 82 PHE A C 1
ATOM 645 O O . PHE A 1 82 ? 7.249 -23.807 21.180 1.00 76.62 82 PHE A O 1
ATOM 652 N N . ASP A 1 83 ? 9.006 -24.593 19.992 1.00 75.44 83 ASP A N 1
ATOM 653 C CA . ASP A 1 83 ? 9.736 -23.336 19.925 1.00 75.44 83 ASP A CA 1
ATOM 654 C C . ASP A 1 83 ? 9.365 -22.604 18.636 1.00 75.44 83 ASP A C 1
ATOM 656 O O . ASP A 1 83 ? 9.548 -23.111 17.527 1.00 75.44 83 ASP A O 1
ATOM 660 N N . LEU A 1 84 ? 8.842 -21.387 18.775 1.00 76.75 84 LEU A N 1
ATOM 661 C CA . LEU A 1 84 ? 8.571 -20.538 17.625 1.00 76.75 84 LEU A CA 1
ATOM 662 C C . LEU A 1 84 ? 9.863 -19.872 17.152 1.00 76.75 84 LEU A C 1
ATOM 664 O O . LEU A 1 84 ? 10.536 -19.181 17.914 1.00 76.75 84 LEU A O 1
ATOM 668 N N . LYS A 1 85 ? 10.155 -19.981 15.852 1.00 73.81 85 LYS A N 1
ATOM 669 C CA . LYS A 1 85 ? 11.206 -19.173 15.205 1.00 73.81 85 LYS A CA 1
ATOM 670 C C . LYS A 1 85 ? 10.861 -17.674 15.207 1.00 73.81 85 LYS A C 1
ATOM 672 O O . LYS A 1 85 ? 11.755 -16.835 15.126 1.00 73.81 85 LYS A O 1
ATOM 677 N N . ARG A 1 86 ? 9.567 -17.337 15.289 1.00 69.50 86 ARG A N 1
ATOM 678 C CA . ARG A 1 86 ? 9.032 -15.966 15.276 1.00 69.50 86 ARG A CA 1
ATOM 679 C C . ARG A 1 86 ? 8.744 -15.466 16.688 1.00 69.50 86 ARG A C 1
ATOM 681 O O . ARG A 1 86 ? 8.115 -16.156 17.486 1.00 69.50 86 ARG A O 1
ATOM 688 N N . ASN A 1 87 ? 9.124 -14.222 16.975 1.00 74.69 87 ASN A N 1
ATOM 689 C CA . ASN A 1 87 ? 8.775 -13.554 18.228 1.00 74.69 87 ASN A CA 1
ATOM 690 C C . ASN A 1 87 ? 7.442 -12.803 18.071 1.00 74.69 87 ASN A C 1
ATOM 692 O O . ASN A 1 87 ? 7.411 -11.595 17.840 1.00 74.69 87 ASN A O 1
ATOM 696 N N . LEU A 1 88 ? 6.332 -13.537 18.188 1.00 65.31 88 LEU A N 1
ATOM 697 C CA . LEU A 1 88 ? 4.978 -12.998 18.001 1.00 65.31 88 LEU A CA 1
ATOM 698 C C . LEU A 1 88 ? 4.626 -11.876 18.985 1.00 65.31 88 LEU A C 1
ATOM 700 O O . LEU A 1 88 ? 3.856 -10.978 18.645 1.00 65.31 88 LEU A O 1
ATOM 704 N N . HIS A 1 89 ? 5.200 -11.908 20.190 1.00 63.75 89 HIS A N 1
ATOM 705 C CA . HIS A 1 89 ? 5.011 -10.851 21.176 1.00 63.75 89 HIS A CA 1
ATOM 706 C C . HIS A 1 89 ? 5.593 -9.530 20.666 1.00 63.75 89 HIS A C 1
ATOM 708 O O . HIS A 1 89 ? 4.867 -8.544 20.568 1.00 63.75 89 HIS A O 1
ATOM 714 N N . LYS A 1 90 ? 6.853 -9.556 20.218 1.00 62.06 90 LYS A N 1
ATOM 715 C CA . LYS A 1 90 ? 7.521 -8.401 19.611 1.00 62.06 90 LYS A CA 1
ATOM 716 C C . LYS A 1 90 ? 6.774 -7.886 18.376 1.00 62.06 90 LYS A C 1
ATOM 718 O O . LYS A 1 90 ? 6.543 -6.688 18.267 1.00 62.06 90 LYS A O 1
ATOM 723 N N . GLU A 1 91 ? 6.329 -8.771 17.481 1.00 58.84 91 GLU A N 1
ATOM 724 C CA . GLU A 1 91 ? 5.534 -8.365 16.309 1.00 58.84 91 GLU A CA 1
ATOM 725 C C . GLU A 1 91 ? 4.216 -7.674 16.712 1.00 58.84 91 GLU A C 1
ATOM 727 O O . GLU A 1 91 ? 3.781 -6.714 16.076 1.00 58.84 91 GLU A O 1
ATOM 732 N N . SER A 1 92 ? 3.549 -8.159 17.766 1.00 53.62 92 SER A N 1
ATOM 733 C CA . SER A 1 92 ? 2.323 -7.541 18.282 1.00 53.62 92 SER A CA 1
ATOM 734 C C . SER A 1 92 ? 2.589 -6.173 18.915 1.00 53.62 92 SER A C 1
ATOM 736 O O . SER A 1 92 ? 1.777 -5.261 18.754 1.00 53.62 92 SER A O 1
ATOM 738 N N . GLU A 1 93 ? 3.705 -6.014 19.626 1.00 54.94 93 GLU A N 1
ATOM 739 C CA . GLU A 1 93 ? 4.127 -4.730 20.190 1.00 54.94 93 GLU A CA 1
ATOM 740 C C . GLU A 1 93 ? 4.467 -3.714 19.096 1.00 54.94 93 GLU A C 1
ATOM 742 O O . GLU A 1 93 ? 4.028 -2.565 19.174 1.00 54.94 93 GLU A O 1
ATOM 747 N N . GLU A 1 94 ? 5.175 -4.138 18.046 1.00 48.84 94 GLU A N 1
ATOM 748 C CA . GLU A 1 94 ? 5.514 -3.315 16.879 1.00 48.84 94 GLU A CA 1
ATOM 749 C C . GLU A 1 94 ? 4.258 -2.879 16.110 1.00 48.84 94 GLU A C 1
ATOM 751 O O . GLU A 1 94 ? 4.109 -1.699 15.770 1.00 48.84 94 GLU A O 1
ATOM 756 N N . ALA A 1 95 ? 3.300 -3.789 15.907 1.00 46.00 95 ALA A N 1
ATOM 757 C CA . ALA A 1 95 ? 2.008 -3.470 15.302 1.00 46.00 95 ALA A CA 1
ATOM 758 C C . ALA A 1 95 ? 1.206 -2.475 16.159 1.00 46.00 95 ALA A C 1
ATOM 760 O O . ALA A 1 95 ? 0.681 -1.487 15.643 1.00 46.00 95 ALA A O 1
ATOM 761 N N . ALA A 1 96 ? 1.152 -2.678 17.480 1.00 47.25 96 ALA A N 1
ATOM 762 C CA . ALA A 1 96 ? 0.471 -1.768 18.399 1.00 47.25 96 ALA A CA 1
ATOM 763 C C . ALA A 1 96 ? 1.165 -0.397 18.495 1.00 47.25 96 ALA A C 1
ATOM 765 O O . ALA A 1 96 ? 0.495 0.628 18.629 1.00 47.25 96 ALA A O 1
ATOM 766 N N . ALA A 1 97 ? 2.497 -0.346 18.430 1.00 47.91 97 ALA A N 1
ATOM 767 C CA . ALA A 1 97 ? 3.265 0.896 18.370 1.00 47.91 97 ALA A CA 1
ATOM 768 C C . ALA A 1 97 ? 2.988 1.657 17.067 1.00 47.91 97 ALA A C 1
ATOM 770 O O . ALA A 1 97 ? 2.715 2.856 17.109 1.00 47.91 97 ALA A O 1
ATOM 771 N N . THR A 1 98 ? 2.956 0.950 15.936 1.00 43.47 98 THR A N 1
ATOM 772 C CA . THR A 1 98 ? 2.614 1.517 14.624 1.00 43.47 98 THR A CA 1
ATOM 773 C C . THR A 1 98 ? 1.190 2.069 14.629 1.00 43.47 98 THR A C 1
ATOM 775 O O . THR A 1 98 ? 0.961 3.215 14.250 1.00 43.47 98 THR A O 1
ATOM 778 N N . PHE A 1 99 ? 0.233 1.303 15.155 1.00 43.44 99 PHE A N 1
ATOM 779 C CA . PHE A 1 99 ? -1.158 1.732 15.269 1.00 43.44 99 PHE A CA 1
ATOM 780 C C . PHE A 1 99 ? -1.324 2.954 16.184 1.00 43.44 99 PHE A C 1
ATOM 782 O O . PHE A 1 99 ? -2.053 3.887 15.850 1.00 43.44 99 PHE A O 1
ATOM 789 N N . ARG A 1 100 ? -0.610 2.998 17.318 1.00 46.84 100 ARG A N 1
ATOM 790 C CA . ARG A 1 100 ? -0.574 4.179 18.194 1.00 46.84 100 ARG A CA 1
ATOM 791 C C . ARG A 1 100 ? 0.016 5.390 17.480 1.00 46.84 100 ARG A C 1
ATOM 793 O O . ARG A 1 100 ? -0.595 6.448 17.530 1.00 46.84 100 ARG A O 1
ATOM 800 N N . ALA A 1 101 ? 1.134 5.239 16.771 1.00 45.94 101 ALA A N 1
ATOM 801 C CA . ALA A 1 101 ? 1.743 6.326 16.006 1.00 45.94 101 ALA A CA 1
ATOM 802 C C . ALA A 1 101 ? 0.795 6.879 14.925 1.00 45.94 101 ALA A C 1
ATOM 804 O O . ALA A 1 101 ? 0.730 8.091 14.730 1.00 45.94 101 ALA A O 1
ATOM 805 N N . MET A 1 102 ? 0.006 6.011 14.281 1.00 42.53 102 MET A N 1
ATOM 806 C CA . MET A 1 102 ? -1.051 6.428 13.354 1.00 42.53 102 MET A CA 1
ATOM 807 C C . MET A 1 102 ? -2.181 7.186 14.059 1.00 42.53 102 MET A C 1
ATOM 809 O O . MET A 1 102 ? -2.668 8.175 13.531 1.00 42.53 102 MET A O 1
ATOM 813 N N . ILE A 1 103 ? -2.611 6.766 15.251 1.00 44.06 103 ILE A N 1
ATOM 814 C CA . ILE A 1 103 ? -3.618 7.515 16.021 1.00 44.06 103 ILE A CA 1
ATOM 815 C C . ILE A 1 103 ? -3.072 8.882 16.455 1.00 44.06 103 ILE A C 1
ATOM 817 O O . ILE A 1 103 ? -3.777 9.883 16.348 1.00 44.06 103 ILE A O 1
ATOM 821 N N . GLU A 1 104 ? -1.827 8.946 16.927 1.00 49.31 104 GLU A N 1
ATOM 822 C CA . GLU A 1 104 ? -1.192 10.202 17.339 1.00 49.31 104 GLU A CA 1
ATOM 823 C C . GLU A 1 104 ? -1.031 11.177 16.168 1.00 49.31 104 GLU A C 1
ATOM 825 O O . GLU A 1 104 ? -1.293 12.367 16.332 1.00 49.31 104 GLU A O 1
ATOM 830 N N . SER A 1 105 ? -0.684 10.692 14.970 1.00 44.31 105 SER A N 1
ATOM 831 C CA . SER A 1 105 ? -0.569 11.542 13.777 1.00 44.31 105 SER A CA 1
ATOM 832 C C . SER A 1 105 ? -1.909 12.124 13.311 1.00 44.31 105 SER A C 1
ATOM 834 O O . SER A 1 105 ? -1.923 13.135 12.610 1.00 44.31 105 SER A O 1
ATOM 836 N N . LEU A 1 106 ? -3.033 11.546 13.750 1.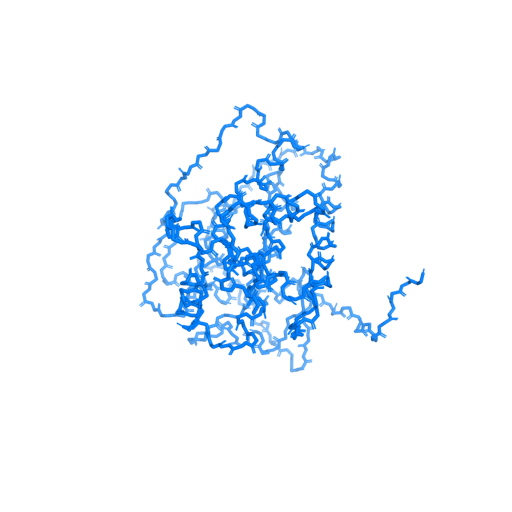00 40.41 106 LEU A N 1
ATOM 837 C CA . LEU A 1 106 ? -4.384 12.040 13.475 1.00 40.41 106 LEU A CA 1
ATOM 838 C C . LEU A 1 106 ? -4.873 13.093 14.487 1.00 40.41 106 LEU A C 1
ATOM 840 O O . LEU A 1 106 ? -5.795 13.846 14.176 1.00 40.41 106 LEU A O 1
ATOM 844 N N . LYS A 1 107 ? -4.275 13.201 15.683 1.00 43.81 107 LYS A N 1
ATOM 845 C CA . LYS A 1 107 ? -4.724 14.148 16.728 1.00 43.81 107 LYS A CA 1
ATOM 846 C C . LYS A 1 107 ? -4.646 15.641 16.354 1.00 43.81 107 LYS A C 1
ATOM 848 O O . LYS A 1 107 ? -5.543 16.378 16.767 1.00 43.81 107 LYS A O 1
ATOM 853 N N . PRO A 1 108 ? -3.654 16.133 15.583 1.00 44.91 108 PRO A N 1
ATOM 854 C CA . PRO A 1 108 ? -3.584 17.548 15.197 1.00 44.91 108 PRO A CA 1
ATOM 855 C C . PRO A 1 108 ? -4.734 18.013 14.287 1.00 44.91 108 PRO A C 1
ATOM 857 O O . PRO A 1 108 ? -4.983 19.212 14.178 1.00 44.91 108 PRO A O 1
ATOM 860 N N . ILE A 1 109 ? -5.457 17.079 13.656 1.00 42.47 109 ILE A N 1
ATOM 861 C CA . ILE A 1 109 ? -6.490 17.355 12.643 1.00 42.47 109 ILE A CA 1
ATOM 862 C C . ILE A 1 109 ? -7.746 18.004 13.259 1.00 42.47 109 ILE A C 1
ATOM 864 O O . ILE A 1 109 ? -8.507 18.665 12.561 1.00 42.47 109 ILE A O 1
ATOM 868 N N . HIS A 1 110 ? -7.933 17.938 14.582 1.00 39.00 110 HIS A N 1
ATOM 869 C CA . HIS A 1 110 ? -9.090 18.549 15.255 1.00 39.00 110 HIS A CA 1
ATOM 870 C C . HIS A 1 110 ? -9.051 20.093 15.332 1.00 39.00 110 HIS A C 1
ATOM 872 O O . HIS A 1 110 ? -9.964 20.692 15.895 1.00 39.00 110 HIS A O 1
ATOM 878 N N . LYS A 1 111 ? -8.003 20.755 14.809 1.00 33.53 111 LYS A N 1
ATOM 879 C CA . LYS A 1 111 ? -7.785 22.208 14.971 1.00 33.53 111 LYS A CA 1
ATOM 880 C C . LYS A 1 111 ? -7.683 23.044 13.691 1.00 33.53 111 LYS A C 1
ATOM 882 O O . LYS A 1 111 ? -7.474 24.247 13.810 1.00 33.53 111 LYS A O 1
ATOM 887 N N . LEU A 1 112 ? -7.839 22.482 12.493 1.00 30.03 112 LEU A N 1
ATOM 888 C CA . LEU A 1 112 ? -7.683 23.262 11.256 1.00 30.03 112 LEU A CA 1
ATOM 889 C C . LEU A 1 112 ? -9.013 23.427 10.512 1.00 30.03 112 LEU A C 1
ATOM 891 O O . LEU A 1 112 ? -9.439 22.561 9.759 1.00 30.03 112 LEU A O 1
ATOM 895 N N . HIS A 1 113 ? -9.646 24.578 10.747 1.00 32.72 113 HIS A N 1
ATOM 896 C CA . HIS A 1 113 ? -10.627 25.206 9.860 1.00 32.72 113 HIS A CA 1
ATOM 897 C C . HIS A 1 113 ? -9.889 26.283 9.057 1.00 32.72 113 HIS A C 1
ATOM 899 O O . HIS A 1 113 ? -9.371 27.210 9.679 1.00 32.72 113 HIS A O 1
ATOM 905 N N . VAL A 1 114 ? -9.844 26.187 7.723 1.00 30.16 114 VAL A N 1
ATOM 906 C CA . VAL A 1 114 ? -9.548 27.329 6.837 1.00 30.16 114 VAL A CA 1
ATOM 907 C C . VAL A 1 114 ? -10.320 27.178 5.522 1.00 30.16 114 VAL A C 1
ATOM 909 O O . VAL A 1 114 ? -10.327 26.109 4.912 1.00 30.16 114 VAL A O 1
ATOM 912 N N . ASP A 1 115 ? -10.962 28.282 5.143 1.00 26.56 115 ASP A N 1
ATOM 913 C CA . ASP A 1 115 ? -11.851 28.505 4.005 1.00 26.56 115 ASP A CA 1
ATOM 914 C C . ASP A 1 115 ? -11.209 28.356 2.613 1.00 26.56 115 ASP A C 1
ATOM 916 O O . ASP A 1 115 ? -10.025 28.619 2.393 1.00 26.56 115 ASP A O 1
ATOM 920 N N . TYR A 1 116 ? -12.058 27.971 1.655 1.00 28.73 116 TYR A N 1
ATOM 921 C CA . TYR A 1 116 ? -11.746 27.688 0.254 1.00 28.73 116 TYR A CA 1
ATOM 922 C C . TYR A 1 116 ? -11.740 28.920 -0.659 1.00 28.73 116 TYR A C 1
ATOM 924 O O . TYR A 1 116 ? -12.605 29.789 -0.581 1.00 28.73 116 TYR A O 1
ATOM 932 N N . THR A 1 117 ? -10.894 28.861 -1.692 1.00 24.64 117 THR A N 1
ATOM 933 C CA . THR A 1 117 ? -11.266 29.282 -3.054 1.00 24.64 117 THR A CA 1
ATOM 934 C C . THR A 1 117 ? -10.772 28.241 -4.063 1.00 24.64 117 THR A C 1
ATOM 936 O O . THR A 1 117 ? -9.596 27.890 -4.105 1.00 24.64 117 THR A O 1
ATOM 939 N N . LEU A 1 118 ? -11.711 27.703 -4.846 1.00 30.34 118 LEU A N 1
ATOM 940 C CA . LEU A 1 118 ? -11.517 26.693 -5.887 1.00 30.34 118 LEU A CA 1
ATOM 941 C C . LEU A 1 118 ? -11.148 27.365 -7.215 1.00 30.34 118 LEU A C 1
ATOM 943 O O . LEU A 1 118 ? -11.890 28.212 -7.706 1.00 30.34 118 LEU A O 1
ATOM 947 N N . GLY A 1 119 ? -10.044 26.936 -7.827 1.00 25.03 119 GLY A N 1
ATOM 948 C CA . GLY A 1 119 ? -9.660 27.361 -9.170 1.00 25.03 119 GLY A CA 1
ATOM 949 C C . GLY A 1 119 ? -8.652 26.418 -9.827 1.00 25.03 119 GLY A C 1
ATOM 950 O O . GLY A 1 119 ? -7.486 26.396 -9.453 1.00 25.03 119 GLY A O 1
ATOM 951 N N . ASN A 1 120 ? -9.124 25.703 -10.853 1.00 33.22 120 ASN A N 1
ATOM 952 C CA . ASN A 1 120 ? -8.370 25.103 -11.965 1.00 33.22 120 ASN A CA 1
ATOM 953 C C . ASN A 1 120 ? -7.371 23.974 -11.669 1.00 33.22 120 ASN A C 1
ATOM 955 O O . ASN A 1 120 ? -6.171 24.218 -11.599 1.00 33.22 120 ASN A O 1
ATOM 959 N N . ILE A 1 121 ? -7.819 22.709 -11.684 1.00 34.75 121 ILE A N 1
ATOM 960 C CA . ILE A 1 121 ? -6.915 21.569 -11.949 1.00 34.75 121 ILE A CA 1
ATOM 961 C C . ILE A 1 121 ? -7.606 20.483 -12.792 1.00 34.75 121 ILE A C 1
ATOM 963 O O . ILE A 1 121 ? -7.672 19.331 -12.383 1.00 34.75 121 ILE A O 1
ATOM 967 N N . ILE A 1 122 ? -8.080 20.830 -13.994 1.00 31.89 122 ILE A N 1
ATOM 968 C CA . ILE A 1 122 ? -8.133 19.889 -15.130 1.00 31.89 122 ILE A CA 1
ATOM 969 C C . ILE A 1 122 ? -7.818 20.658 -16.428 1.00 31.89 122 ILE A C 1
ATOM 971 O O . ILE A 1 122 ? -8.657 20.823 -17.304 1.00 31.89 122 ILE A O 1
ATOM 975 N N . SER A 1 123 ? -6.578 21.126 -16.570 1.00 29.59 123 SER A N 1
ATOM 976 C CA . SER A 1 123 ? -5.869 20.928 -17.835 1.00 29.59 123 SER A CA 1
ATOM 977 C C . SER A 1 123 ? -4.821 19.862 -17.543 1.00 29.59 123 SER A C 1
ATOM 979 O O . SER A 1 123 ? -3.780 20.105 -16.934 1.00 29.59 123 SER A O 1
ATOM 981 N N . VAL A 1 124 ? -5.132 18.610 -17.869 1.00 36.59 124 VAL A N 1
ATOM 982 C CA . VAL A 1 124 ? -4.078 17.604 -17.959 1.00 36.59 124 VAL A CA 1
ATOM 983 C C . VAL A 1 124 ? -3.334 17.943 -19.242 1.00 36.59 124 VAL A C 1
ATOM 985 O O . VAL A 1 124 ? -3.677 17.466 -20.317 1.00 36.59 124 VAL A O 1
ATOM 988 N N . ASP A 1 125 ? -2.355 18.838 -19.110 1.00 35.66 125 ASP A N 1
ATOM 989 C CA . ASP A 1 125 ? -1.308 19.078 -20.089 1.00 35.66 125 ASP A CA 1
ATOM 990 C C . ASP A 1 125 ? -0.577 17.756 -20.336 1.00 35.66 125 ASP A C 1
ATOM 992 O O . ASP A 1 125 ? 0.460 17.439 -19.753 1.00 35.66 125 ASP A O 1
ATOM 996 N N . SER A 1 126 ? -1.107 16.971 -21.269 1.00 35.38 126 SER A N 1
ATOM 997 C CA . SER A 1 126 ? -0.394 15.884 -21.931 1.00 35.38 126 SER A CA 1
ATOM 998 C C . SER A 1 126 ? 0.818 16.384 -22.735 1.00 35.38 126 SER A C 1
ATOM 1000 O O . SER A 1 126 ? 1.542 15.565 -23.305 1.00 35.38 126 SER A O 1
ATOM 1002 N N . HIS A 1 127 ? 1.055 17.702 -22.771 1.00 31.19 127 HIS A N 1
ATOM 1003 C CA . HIS A 1 127 ? 2.109 18.366 -23.534 1.00 31.19 127 HIS A CA 1
ATOM 1004 C C . HIS A 1 127 ? 3.114 19.184 -22.710 1.00 31.19 127 HIS A C 1
ATOM 1006 O O . HIS A 1 127 ? 4.050 19.717 -23.298 1.00 31.19 127 HIS A O 1
ATOM 1012 N N . GLN A 1 128 ? 3.017 19.223 -21.376 1.00 33.75 128 GLN A N 1
ATOM 1013 C CA . GLN A 1 128 ? 4.015 19.902 -20.536 1.00 33.75 128 GLN A CA 1
ATOM 1014 C C . GLN A 1 128 ? 4.316 19.138 -19.240 1.00 33.75 128 GLN A C 1
ATOM 1016 O O . GLN A 1 128 ? 4.223 19.672 -18.139 1.00 33.75 128 GLN A O 1
ATOM 1021 N N . LEU A 1 129 ? 4.767 17.886 -19.348 1.00 39.19 129 LEU A N 1
ATOM 1022 C CA . LEU A 1 129 ? 5.778 17.462 -18.380 1.00 39.19 129 LEU A CA 1
ATOM 1023 C C . LEU A 1 129 ? 7.050 18.214 -18.781 1.00 39.19 129 LEU A C 1
ATOM 1025 O O . LEU A 1 129 ? 7.575 17.912 -19.857 1.00 39.19 129 LEU A O 1
ATOM 1029 N N . PRO A 1 130 ? 7.538 19.205 -18.006 1.00 33.84 130 PRO A N 1
ATOM 1030 C CA . PRO A 1 130 ? 8.850 19.764 -18.291 1.00 33.84 130 PRO A CA 1
ATOM 1031 C C . PRO A 1 130 ? 9.834 18.590 -18.363 1.00 33.84 130 PRO A C 1
ATOM 1033 O O . PRO A 1 130 ? 9.708 17.660 -17.556 1.00 33.84 130 PRO A O 1
ATOM 1036 N N . PRO A 1 131 ? 10.781 18.575 -19.319 1.00 37.00 131 PRO A N 1
ATOM 1037 C CA . PRO A 1 131 ? 11.836 17.578 -19.343 1.00 37.00 131 PRO A CA 1
ATOM 1038 C C . PRO A 1 131 ? 12.722 17.823 -18.122 1.00 37.00 131 PRO A C 1
ATOM 1040 O O . PRO A 1 131 ? 13.763 18.467 -18.179 1.00 37.00 131 PRO A O 1
ATOM 1043 N N . LEU A 1 132 ? 12.277 17.331 -16.974 1.00 46.53 132 LEU A N 1
ATOM 1044 C CA . LEU A 1 132 ? 13.035 17.314 -15.748 1.00 46.53 132 LEU A CA 1
ATOM 1045 C C . LEU A 1 132 ? 14.005 16.150 -15.889 1.00 46.53 132 LEU A C 1
ATOM 1047 O O . LEU A 1 132 ? 13.785 15.039 -15.407 1.00 46.53 132 LEU A O 1
ATOM 1051 N N . THR A 1 133 ? 15.095 16.393 -16.615 1.00 49.09 133 THR A N 1
ATOM 1052 C CA . THR A 1 133 ? 16.222 15.469 -16.702 1.00 49.09 133 THR A CA 1
ATOM 1053 C C . THR A 1 133 ? 16.981 15.482 -15.378 1.00 49.09 133 THR A C 1
ATOM 1055 O O . THR A 1 133 ? 18.142 15.882 -15.308 1.00 49.09 133 THR A O 1
ATOM 1058 N N . PHE A 1 134 ? 16.331 15.046 -14.299 1.00 59.12 134 PHE A N 1
ATOM 1059 C CA . PHE A 1 134 ? 17.025 14.741 -13.062 1.00 59.12 134 PHE A CA 1
ATOM 1060 C C . PHE A 1 134 ? 17.898 13.517 -13.317 1.00 59.12 134 PHE A C 1
ATOM 1062 O O . PHE A 1 134 ? 17.409 12.401 -13.546 1.00 59.12 134 PHE A O 1
ATOM 1069 N N . LYS A 1 135 ? 19.212 13.746 -13.324 1.00 68.44 135 LYS A N 1
ATOM 1070 C CA . LYS A 1 135 ? 20.205 12.678 -13.327 1.00 68.44 135 LYS A CA 1
ATOM 1071 C C . LYS A 1 135 ? 20.311 12.134 -11.910 1.00 68.44 135 LYS A C 1
ATOM 1073 O O . LYS A 1 135 ? 20.609 12.872 -10.973 1.00 68.44 135 LYS A O 1
ATOM 1078 N N . LEU A 1 136 ? 20.078 10.834 -11.773 1.00 75.25 136 LEU A N 1
ATOM 1079 C CA . LEU A 1 136 ? 20.328 10.127 -10.526 1.00 75.25 136 LEU A CA 1
ATOM 1080 C C . LEU A 1 136 ? 21.826 10.187 -10.226 1.00 75.25 136 LEU A C 1
ATOM 1082 O O . LEU A 1 136 ? 22.656 9.858 -11.079 1.00 75.25 136 LEU A O 1
ATOM 1086 N N . LYS A 1 137 ? 22.171 10.633 -9.021 1.00 77.12 137 LYS A N 1
ATOM 1087 C CA . LYS A 1 137 ? 23.554 10.660 -8.555 1.00 77.12 137 LYS A CA 1
ATOM 1088 C C . LYS A 1 137 ? 23.931 9.248 -8.097 1.00 77.12 137 LYS A C 1
ATOM 1090 O O . LYS A 1 137 ? 23.167 8.572 -7.404 1.00 77.12 137 LYS A O 1
ATOM 1095 N N . LYS A 1 138 ? 25.103 8.771 -8.524 1.00 76.50 138 LYS A N 1
ATOM 1096 C CA . LYS A 1 138 ? 25.594 7.436 -8.154 1.00 76.50 138 LYS A CA 1
ATOM 1097 C C . LYS A 1 138 ? 25.762 7.368 -6.632 1.00 76.50 138 LYS A C 1
ATOM 1099 O O . LYS A 1 138 ? 26.329 8.281 -6.044 1.00 76.50 138 LYS A O 1
ATOM 1104 N N . ASN A 1 139 ? 25.288 6.281 -6.022 1.00 77.81 139 ASN A N 1
ATOM 1105 C CA . ASN A 1 139 ? 25.321 6.036 -4.572 1.00 77.81 139 ASN A CA 1
ATOM 1106 C C . ASN A 1 139 ? 24.548 7.056 -3.716 1.00 77.81 139 ASN A C 1
ATOM 1108 O O . ASN A 1 139 ? 24.757 7.118 -2.507 1.00 77.81 139 ASN A O 1
ATOM 1112 N N . SER A 1 140 ? 23.649 7.842 -4.311 1.00 84.50 140 SER A N 1
ATOM 1113 C CA . SER A 1 140 ? 22.792 8.746 -3.546 1.00 84.50 140 SER A CA 1
ATOM 1114 C C . SER A 1 140 ? 21.557 8.041 -2.999 1.00 84.50 140 SER A C 1
ATOM 1116 O O . SER A 1 140 ? 21.021 7.107 -3.600 1.00 84.50 140 SER A O 1
ATOM 1118 N N . ARG A 1 141 ? 21.123 8.525 -1.839 1.00 89.81 141 ARG A N 1
ATOM 1119 C CA . ARG A 1 141 ? 19.889 8.145 -1.158 1.00 89.81 141 ARG A CA 1
ATOM 1120 C C . ARG A 1 141 ? 18.998 9.379 -1.109 1.00 89.81 141 ARG A C 1
ATOM 1122 O O . ARG A 1 141 ? 19.498 10.478 -0.889 1.00 89.81 141 ARG A O 1
ATOM 1129 N N . TYR A 1 142 ? 17.710 9.176 -1.322 1.00 90.06 142 TYR A N 1
ATOM 1130 C CA . TYR A 1 142 ? 16.713 10.227 -1.444 1.00 90.06 142 TYR A CA 1
ATOM 1131 C C . TYR A 1 142 ? 15.649 9.990 -0.380 1.00 90.06 142 TYR A C 1
ATOM 1133 O O . TYR A 1 142 ? 15.073 8.902 -0.335 1.00 90.06 142 TYR A O 1
ATOM 1141 N N . TYR A 1 143 ? 15.410 10.968 0.492 1.00 91.50 143 TYR A N 1
ATOM 1142 C CA . TYR A 1 143 ? 14.379 10.850 1.518 1.00 91.50 143 TYR A CA 1
ATOM 1143 C C . TYR A 1 143 ? 13.093 11.523 1.062 1.00 91.50 143 TYR A C 1
ATOM 1145 O O . TYR A 1 143 ? 13.089 12.706 0.735 1.00 91.50 143 TYR A O 1
ATOM 1153 N N . VAL A 1 144 ? 12.005 10.756 1.010 1.00 89.50 144 VAL A N 1
ATOM 1154 C CA . VAL A 1 144 ? 10.697 11.225 0.551 1.00 89.50 144 VAL A CA 1
ATOM 1155 C C . VAL A 1 144 ? 9.626 10.710 1.502 1.00 89.50 144 VAL A C 1
ATOM 1157 O O . VAL A 1 144 ? 9.335 9.519 1.532 1.00 89.50 144 VAL A O 1
ATOM 1160 N N . CYS A 1 145 ? 9.014 11.620 2.262 1.00 86.44 145 CYS A N 1
ATOM 1161 C CA . CYS A 1 145 ? 7.837 11.344 3.099 1.00 86.44 145 CYS A CA 1
ATOM 1162 C C . CYS A 1 145 ? 7.967 10.104 4.013 1.00 86.44 145 CYS A C 1
ATOM 1164 O O . CYS A 1 145 ? 7.020 9.335 4.141 1.00 86.44 145 CYS A O 1
ATOM 1166 N N . GLY A 1 146 ? 9.128 9.915 4.650 1.00 84.19 146 GLY A N 1
ATOM 1167 C CA . GLY A 1 146 ? 9.388 8.787 5.556 1.00 84.19 146 GLY A CA 1
ATOM 1168 C C . GLY A 1 146 ? 10.134 7.617 4.912 1.00 84.19 146 GLY A C 1
ATOM 1169 O O . GLY A 1 146 ? 10.727 6.814 5.627 1.00 84.19 146 GLY A O 1
ATOM 1170 N N . GLU A 1 147 ? 10.189 7.559 3.582 1.00 88.88 147 GLU A N 1
ATOM 1171 C CA . GLU A 1 147 ? 10.899 6.516 2.846 1.00 88.88 147 GLU A CA 1
ATOM 1172 C C . GLU A 1 147 ? 12.292 6.976 2.421 1.00 88.88 147 GLU A C 1
ATOM 1174 O O . GLU A 1 147 ? 12.485 8.112 1.984 1.00 88.88 147 GLU A O 1
ATOM 1179 N N . VAL A 1 148 ? 13.273 6.073 2.503 1.00 92.25 148 VAL A N 1
ATOM 1180 C CA . VAL A 1 148 ? 14.595 6.286 1.902 1.00 92.25 148 VAL A CA 1
ATOM 1181 C C . VAL A 1 148 ? 14.722 5.422 0.656 1.00 92.25 148 VAL A C 1
ATOM 1183 O O . VAL A 1 148 ? 14.899 4.202 0.745 1.00 92.25 148 VAL A O 1
ATOM 1186 N N . VAL A 1 149 ? 14.670 6.093 -0.490 1.00 92.19 149 VAL A N 1
ATOM 1187 C CA . VAL A 1 149 ? 14.694 5.514 -1.832 1.00 92.19 149 VAL A CA 1
ATOM 1188 C C . VAL A 1 149 ? 16.101 5.652 -2.408 1.00 92.19 149 VAL A C 1
ATOM 1190 O O . VAL A 1 149 ? 16.709 6.724 -2.345 1.00 92.19 149 VAL A O 1
ATOM 1193 N N . ASP A 1 150 ? 16.649 4.577 -2.963 1.00 92.75 150 ASP A N 1
ATOM 1194 C CA . ASP A 1 150 ? 17.976 4.574 -3.577 1.00 92.75 150 ASP A CA 1
ATOM 1195 C C . ASP A 1 150 ? 17.944 4.275 -5.087 1.00 92.75 150 ASP A C 1
ATOM 1197 O O . ASP A 1 150 ? 16.899 4.133 -5.726 1.00 92.75 150 ASP A O 1
ATOM 1201 N N . MET A 1 151 ? 19.128 4.204 -5.697 1.00 91.31 151 MET A N 1
ATOM 1202 C CA . MET A 1 151 ? 19.266 3.931 -7.128 1.00 91.31 151 MET A CA 1
ATOM 1203 C C . MET A 1 151 ? 18.673 2.574 -7.553 1.00 91.31 151 MET A C 1
ATOM 1205 O O . MET A 1 151 ? 18.195 2.456 -8.684 1.00 91.31 151 MET A O 1
ATOM 1209 N N . LYS A 1 152 ? 18.708 1.548 -6.691 1.00 93.50 152 LYS A N 1
ATOM 1210 C CA . LYS A 1 152 ? 18.114 0.231 -6.972 1.00 93.50 152 LYS A CA 1
ATOM 1211 C C . LYS A 1 152 ? 16.594 0.336 -6.981 1.00 93.50 152 LYS A C 1
ATOM 1213 O O . LYS A 1 152 ? 15.965 -0.225 -7.875 1.00 93.50 152 LYS A O 1
ATOM 1218 N N . ASP A 1 153 ? 16.031 1.123 -6.072 1.00 95.44 153 ASP A N 1
ATOM 1219 C CA . ASP A 1 153 ? 14.597 1.397 -6.029 1.00 95.44 153 ASP A CA 1
ATOM 1220 C C . ASP A 1 153 ? 14.143 2.148 -7.289 1.00 95.44 153 ASP A C 1
ATOM 1222 O O . ASP A 1 153 ? 13.260 1.683 -8.010 1.00 95.44 153 ASP A O 1
ATOM 1226 N N . PHE A 1 154 ? 14.829 3.236 -7.665 1.00 93.50 154 PHE A N 1
ATOM 1227 C CA . PHE A 1 154 ? 14.542 3.959 -8.914 1.00 93.50 154 PHE A CA 1
ATOM 1228 C C . PHE A 1 154 ? 14.715 3.094 -10.167 1.00 93.50 154 PHE A C 1
ATOM 1230 O O . PHE A 1 154 ? 14.089 3.345 -11.198 1.00 93.50 154 PHE A O 1
ATOM 1237 N N . HIS A 1 155 ? 15.557 2.062 -10.109 1.00 93.56 155 HIS A N 1
ATOM 1238 C CA . HIS A 1 155 ? 15.724 1.137 -11.219 1.00 93.56 155 HIS A CA 1
ATOM 1239 C C . HIS A 1 155 ? 14.443 0.343 -11.509 1.00 93.56 155 HIS A C 1
ATOM 1241 O O . HIS A 1 155 ? 14.205 0.010 -12.670 1.00 93.56 155 HIS A O 1
ATOM 1247 N N . THR A 1 156 ? 13.598 0.098 -10.502 1.00 95.38 156 THR A N 1
ATOM 1248 C CA . THR A 1 156 ? 12.307 -0.592 -10.660 1.00 95.38 156 THR A CA 1
ATOM 1249 C C . THR A 1 156 ? 11.297 0.208 -11.487 1.00 95.38 156 THR A C 1
ATOM 1251 O O . THR A 1 156 ? 10.433 -0.375 -12.142 1.00 95.38 156 THR A O 1
ATOM 1254 N N . LEU A 1 157 ? 11.454 1.538 -11.563 1.00 91.44 157 LEU A N 1
ATOM 1255 C CA . LEU A 1 157 ? 10.630 2.405 -12.411 1.00 91.44 157 LEU A CA 1
ATOM 1256 C C . LEU A 1 157 ? 10.905 2.195 -13.908 1.00 91.44 157 LEU A C 1
ATOM 1258 O O . LEU A 1 157 ? 10.059 2.541 -14.725 1.00 91.44 157 LEU A O 1
ATOM 1262 N N . LYS A 1 158 ? 12.012 1.562 -14.313 1.00 90.50 158 LYS A N 1
ATOM 1263 C CA . LYS A 1 158 ? 12.265 1.269 -15.733 1.00 90.50 158 LYS A CA 1
ATOM 1264 C C . LYS A 1 158 ? 11.382 0.120 -16.223 1.00 90.50 158 LYS A C 1
ATOM 1266 O O . LYS A 1 158 ? 11.513 -1.001 -15.745 1.00 90.50 158 LYS A O 1
ATOM 1271 N N . ASN A 1 159 ? 10.542 0.360 -17.228 1.00 84.75 159 ASN A N 1
ATOM 1272 C CA . ASN A 1 159 ? 9.836 -0.712 -17.939 1.00 84.75 159 ASN A CA 1
ATOM 1273 C C . ASN A 1 159 ? 10.861 -1.687 -18.575 1.00 84.75 159 ASN A C 1
ATOM 1275 O O . ASN A 1 159 ? 11.839 -1.193 -19.143 1.00 84.75 159 ASN A O 1
ATOM 1279 N N . PRO A 1 160 ? 10.710 -3.027 -18.506 1.00 92.06 160 PRO A N 1
ATOM 1280 C CA . PRO A 1 160 ? 9.584 -3.818 -17.998 1.00 92.06 160 PRO A CA 1
ATOM 1281 C C . PRO A 1 160 ? 9.718 -4.321 -16.546 1.00 92.06 160 PRO A C 1
ATOM 1283 O O . PRO A 1 160 ? 9.177 -5.370 -16.199 1.00 92.06 160 PRO A O 1
ATOM 1286 N N . LYS A 1 161 ? 10.450 -3.630 -15.670 1.00 93.25 161 LYS A N 1
ATOM 1287 C CA . LYS A 1 161 ? 10.677 -4.114 -14.301 1.00 93.25 161 LYS A CA 1
ATOM 1288 C C . LYS A 1 161 ? 9.442 -3.958 -13.424 1.00 93.25 161 LYS A C 1
ATOM 1290 O O . LYS A 1 161 ? 8.681 -2.998 -13.549 1.00 93.25 161 LYS A O 1
ATOM 1295 N N . TRP A 1 162 ? 9.287 -4.895 -12.502 1.00 95.25 162 TRP A N 1
ATOM 1296 C CA . TRP A 1 162 ? 8.284 -4.824 -11.452 1.00 95.25 162 TRP A CA 1
ATOM 1297 C C . TRP A 1 162 ? 8.673 -3.726 -10.469 1.00 95.25 162 TRP A C 1
ATOM 1299 O O . TRP A 1 162 ? 9.850 -3.590 -10.136 1.00 95.25 162 TRP A O 1
ATOM 1309 N N . LEU A 1 163 ? 7.691 -2.927 -10.057 1.00 95.75 163 LEU A N 1
ATOM 1310 C CA . LEU A 1 163 ? 7.885 -1.898 -9.041 1.00 95.75 163 LEU A CA 1
ATOM 1311 C C . LEU A 1 163 ? 8.035 -2.552 -7.676 1.00 95.75 163 LEU A C 1
ATOM 1313 O O . LEU A 1 163 ? 7.345 -3.529 -7.391 1.00 95.75 163 LEU A O 1
ATOM 1317 N N . ASN A 1 164 ? 8.911 -1.998 -6.844 1.00 95.75 164 ASN A N 1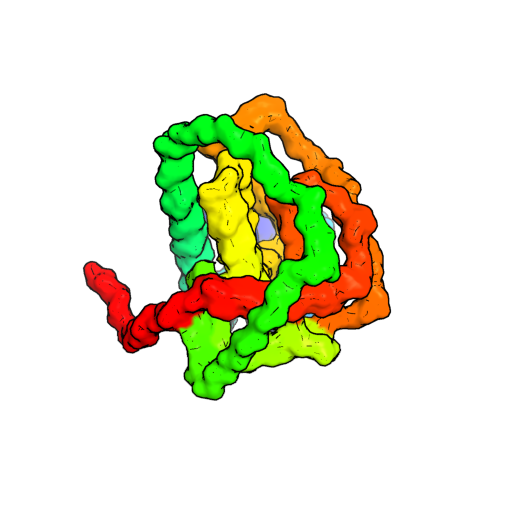
ATOM 1318 C CA . ASN A 1 164 ? 8.983 -2.404 -5.451 1.00 95.75 164 ASN A CA 1
ATOM 1319 C C . ASN A 1 164 ? 8.049 -1.569 -4.567 1.00 95.75 164 ASN A C 1
ATOM 1321 O O . ASN A 1 164 ? 7.551 -0.504 -4.946 1.00 95.75 164 ASN A O 1
ATOM 1325 N N . ASP A 1 165 ? 7.824 -2.097 -3.374 1.00 93.12 165 ASP A N 1
ATOM 1326 C CA . ASP A 1 165 ? 7.039 -1.515 -2.295 1.00 93.12 165 ASP A CA 1
ATOM 1327 C C . ASP A 1 165 ? 7.524 -0.118 -1.898 1.00 93.12 165 ASP A C 1
ATOM 1329 O O . ASP A 1 165 ? 6.705 0.788 -1.768 1.00 93.12 165 ASP A O 1
ATOM 1333 N N . LYS A 1 166 ? 8.840 0.095 -1.784 1.00 94.62 166 LYS A N 1
ATOM 1334 C CA . LYS A 1 166 ? 9.416 1.396 -1.415 1.00 94.62 166 LYS A CA 1
ATOM 1335 C C . LYS A 1 166 ? 9.005 2.521 -2.352 1.00 94.62 166 LYS A C 1
ATOM 1337 O O . LYS A 1 166 ? 8.607 3.586 -1.890 1.00 94.62 166 LYS A O 1
ATOM 1342 N N . VAL A 1 167 ? 9.085 2.301 -3.666 1.00 96.38 167 VAL A N 1
ATOM 1343 C CA . VAL A 1 167 ? 8.682 3.312 -4.654 1.00 96.38 167 VAL A CA 1
ATOM 1344 C C . VAL A 1 167 ? 7.188 3.610 -4.549 1.00 96.38 167 VAL A C 1
ATOM 1346 O O . VAL A 1 167 ? 6.794 4.776 -4.598 1.00 96.38 167 VAL A O 1
ATOM 1349 N N . ILE A 1 168 ? 6.362 2.573 -4.382 1.00 96.25 168 ILE A N 1
ATOM 1350 C CA . ILE A 1 168 ? 4.908 2.719 -4.254 1.00 96.25 168 ILE A CA 1
ATOM 1351 C C . ILE A 1 168 ? 4.564 3.483 -2.968 1.00 96.25 168 ILE A C 1
ATOM 1353 O O . ILE A 1 168 ? 3.863 4.491 -3.036 1.00 96.25 168 ILE A O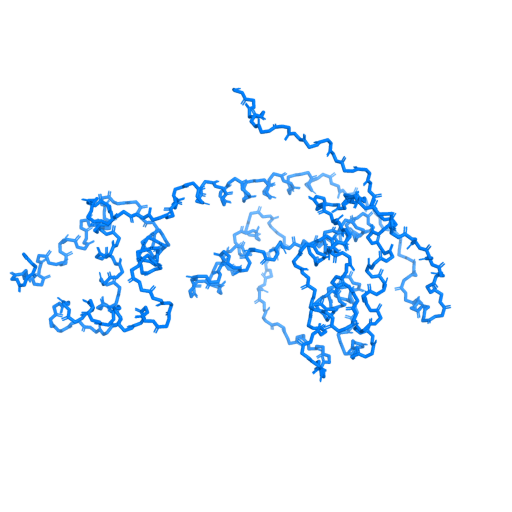 1
ATOM 1357 N N . ASN A 1 169 ? 5.097 3.062 -1.819 1.00 94.88 169 ASN A N 1
ATOM 1358 C CA . ASN A 1 169 ? 4.864 3.698 -0.521 1.00 94.88 169 ASN A CA 1
ATOM 1359 C C . ASN A 1 169 ? 5.329 5.162 -0.533 1.00 94.88 169 ASN A C 1
ATOM 1361 O O . ASN A 1 169 ? 4.560 6.045 -0.154 1.00 94.88 169 ASN A O 1
ATOM 1365 N N . ALA A 1 170 ? 6.536 5.437 -1.046 1.00 95.50 170 ALA A N 1
ATOM 1366 C CA . ALA A 1 170 ? 7.074 6.793 -1.143 1.00 95.50 170 ALA A CA 1
ATOM 1367 C C . ALA A 1 170 ? 6.177 7.699 -1.996 1.00 95.50 170 ALA A C 1
ATOM 1369 O O . ALA A 1 170 ? 5.909 8.846 -1.630 1.00 95.50 170 ALA A O 1
ATOM 1370 N N . TYR A 1 171 ? 5.681 7.187 -3.127 1.00 96.44 171 TYR A N 1
ATOM 1371 C CA . TYR A 1 171 ? 4.800 7.950 -4.002 1.00 96.44 171 TYR A CA 1
ATOM 1372 C C . TYR A 1 171 ? 3.421 8.196 -3.381 1.00 96.44 171 TYR A C 1
ATOM 1374 O O . TYR A 1 171 ? 2.935 9.324 -3.430 1.00 96.44 171 TYR A O 1
ATOM 1382 N N . LEU A 1 172 ? 2.795 7.181 -2.780 1.00 95.88 172 LEU A N 1
ATOM 1383 C CA . LEU A 1 172 ? 1.484 7.334 -2.143 1.00 95.88 172 LEU A CA 1
ATOM 1384 C C . LEU A 1 172 ? 1.546 8.284 -0.938 1.00 95.88 172 LEU A C 1
ATOM 1386 O O . LEU A 1 172 ? 0.654 9.116 -0.775 1.00 95.88 172 LEU A O 1
ATOM 1390 N N . ALA A 1 173 ? 2.620 8.229 -0.145 1.00 93.19 173 ALA A N 1
ATOM 1391 C CA . ALA A 1 173 ? 2.854 9.167 0.951 1.00 93.19 173 ALA A CA 1
ATOM 1392 C C . ALA A 1 173 ? 3.069 10.604 0.443 1.00 93.19 173 ALA A C 1
ATOM 1394 O O . ALA A 1 173 ? 2.522 11.555 1.007 1.00 93.19 173 ALA A O 1
ATOM 1395 N N . LEU A 1 174 ? 3.811 10.774 -0.659 1.00 92.94 174 LEU A N 1
ATOM 1396 C CA . LEU A 1 174 ? 3.971 12.076 -1.306 1.00 92.94 174 LEU A CA 1
ATOM 1397 C C . LEU A 1 174 ? 2.636 12.613 -1.836 1.00 92.94 174 LEU A C 1
ATOM 1399 O O . LEU A 1 174 ? 2.330 13.785 -1.622 1.00 92.94 174 LEU A O 1
ATOM 1403 N N . LEU A 1 175 ? 1.836 11.766 -2.487 1.00 93.50 175 LEU A N 1
ATOM 1404 C CA . LEU A 1 175 ? 0.510 12.121 -2.987 1.00 93.50 175 LEU A CA 1
ATOM 1405 C C . LEU A 1 175 ? -0.407 12.571 -1.844 1.00 93.50 175 LEU A C 1
ATOM 1407 O O . LEU A 1 175 ? -1.041 13.618 -1.952 1.00 93.50 175 LEU A O 1
ATOM 1411 N N . GLN A 1 176 ? -0.419 11.827 -0.733 1.00 93.00 176 GLN A N 1
ATOM 1412 C CA . GLN A 1 176 ? -1.123 12.206 0.490 1.00 93.00 176 GLN A CA 1
ATOM 1413 C C . GLN A 1 176 ? -0.692 13.582 0.992 1.00 93.00 176 GLN A C 1
ATOM 1415 O O . GLN A 1 176 ? -1.541 14.440 1.228 1.00 93.00 176 GLN A O 1
ATOM 1420 N N . ARG A 1 177 ? 0.617 13.810 1.141 1.00 90.62 177 ARG A N 1
ATOM 1421 C CA . ARG A 1 177 ? 1.147 15.093 1.614 1.00 90.62 177 ARG A CA 1
ATOM 1422 C C . ARG A 1 177 ? 0.708 16.239 0.705 1.00 90.62 177 ARG A C 1
ATOM 1424 O O . ARG A 1 177 ? 0.213 17.248 1.191 1.00 90.62 177 ARG A O 1
ATOM 1431 N N . GLU A 1 178 ? 0.878 16.091 -0.607 1.00 89.06 178 GLU A N 1
ATOM 1432 C CA . GLU A 1 178 ? 0.520 17.131 -1.575 1.00 89.06 178 GLU A CA 1
ATOM 1433 C C . GLU A 1 178 ? -0.985 17.425 -1.605 1.00 89.06 178 GLU A C 1
ATOM 1435 O O . GLU A 1 178 ? -1.370 18.586 -1.741 1.00 89.06 178 GLU A O 1
ATOM 1440 N N . HIS A 1 179 ? -1.825 16.393 -1.491 1.00 89.88 179 HIS A N 1
ATOM 1441 C CA . HIS A 1 179 ? -3.275 16.543 -1.487 1.00 89.88 179 HIS A CA 1
ATOM 1442 C C . HIS A 1 179 ? -3.758 17.237 -0.209 1.00 89.88 179 HIS A C 1
ATOM 1444 O O . HIS A 1 179 ? -4.464 18.241 -0.295 1.00 89.88 179 HIS A O 1
ATOM 1450 N N . ASN A 1 180 ? -3.317 16.763 0.957 1.00 89.56 180 ASN A N 1
ATOM 1451 C CA . ASN A 1 180 ? -3.774 17.261 2.257 1.00 89.56 180 ASN A CA 1
ATOM 1452 C C . ASN A 1 180 ? -3.269 18.680 2.562 1.00 89.56 180 ASN A C 1
ATOM 1454 O O . ASN A 1 180 ? -3.862 19.383 3.368 1.00 89.56 180 ASN A O 1
ATOM 1458 N N . LEU A 1 181 ? -2.189 19.132 1.912 1.00 85.75 181 LEU A N 1
ATOM 1459 C CA . LEU A 1 181 ? -1.747 20.529 2.002 1.00 85.75 181 LEU A CA 1
ATOM 1460 C C . LEU A 1 181 ? -2.668 21.505 1.257 1.00 85.75 181 LEU A C 1
ATOM 1462 O O . LEU A 1 181 ? -2.622 22.701 1.530 1.00 85.75 181 LEU A O 1
ATOM 1466 N N . LYS A 1 182 ? -3.444 21.027 0.278 1.00 83.81 182 LYS A N 1
ATOM 1467 C CA . LYS A 1 182 ? -4.221 21.873 -0.644 1.00 83.81 182 LYS A CA 1
ATOM 1468 C C . LYS A 1 182 ? -5.732 21.727 -0.496 1.00 83.81 182 LYS A C 1
ATOM 1470 O O . LYS A 1 182 ? -6.457 22.567 -1.015 1.00 83.81 182 LYS A O 1
ATOM 1475 N N . ASN A 1 183 ? -6.200 20.661 0.144 1.00 78.75 183 ASN A N 1
ATOM 1476 C CA . ASN A 1 183 ? -7.612 20.298 0.195 1.00 78.75 183 ASN A CA 1
ATOM 1477 C C . ASN A 1 183 ? -8.029 20.005 1.634 1.00 78.75 183 ASN A C 1
ATOM 1479 O O . ASN A 1 183 ? -7.234 19.501 2.425 1.00 78.75 183 ASN A O 1
ATOM 1483 N N . THR A 1 184 ? -9.291 20.283 1.960 1.00 76.25 184 THR A N 1
ATOM 1484 C CA . THR A 1 184 ? -9.868 19.900 3.257 1.00 76.25 184 THR A CA 1
ATOM 1485 C C . THR A 1 184 ? -10.243 18.426 3.301 1.00 76.25 184 THR A C 1
ATOM 1487 O O . THR A 1 184 ? -10.298 17.836 4.381 1.00 76.25 184 THR A O 1
ATOM 1490 N N . ASP A 1 185 ? -10.491 17.824 2.138 1.00 78.31 185 ASP A N 1
ATOM 1491 C CA . ASP A 1 185 ? -10.702 16.390 2.010 1.00 78.31 185 ASP A CA 1
ATOM 1492 C C . ASP A 1 185 ? -9.355 15.696 2.175 1.00 78.31 185 ASP A C 1
ATOM 1494 O O . ASP A 1 185 ? -8.482 15.772 1.320 1.00 78.31 185 ASP A O 1
ATOM 1498 N N . HIS A 1 186 ? -9.144 15.060 3.322 1.00 82.06 186 HIS A N 1
ATOM 1499 C CA . HIS A 1 186 ? -7.875 14.406 3.604 1.00 82.06 186 HIS A CA 1
ATOM 1500 C C . HIS A 1 186 ? -7.874 12.985 3.046 1.00 82.06 186 HIS A C 1
ATOM 1502 O O . HIS A 1 186 ? -8.791 12.201 3.300 1.00 82.06 186 HIS A O 1
ATOM 1508 N N . ILE A 1 187 ? -6.798 12.623 2.353 1.00 86.56 187 ILE A N 1
ATOM 1509 C CA . ILE A 1 187 ? -6.516 11.239 1.981 1.00 86.56 187 ILE A CA 1
ATOM 1510 C C . ILE A 1 187 ? -5.510 10.622 2.951 1.00 86.56 187 ILE A C 1
ATOM 1512 O O . ILE A 1 187 ? -4.661 11.307 3.527 1.00 86.56 187 ILE A O 1
ATOM 1516 N N . PHE A 1 188 ? -5.603 9.304 3.114 1.00 84.81 188 PHE A N 1
ATOM 1517 C CA . PHE A 1 188 ? -4.700 8.516 3.944 1.00 84.81 188 PHE A CA 1
ATOM 1518 C C . PHE A 1 188 ? -4.191 7.326 3.136 1.00 84.81 188 PHE A C 1
ATOM 1520 O O . PHE A 1 188 ? -4.974 6.491 2.682 1.00 84.81 188 PHE A O 1
ATOM 1527 N N . ALA A 1 189 ? -2.877 7.262 2.950 1.00 86.75 189 ALA A N 1
ATOM 1528 C CA . ALA A 1 189 ? -2.195 6.140 2.339 1.00 86.75 189 ALA A CA 1
ATOM 1529 C C . ALA A 1 189 ? -1.823 5.125 3.423 1.00 86.75 189 ALA A C 1
ATOM 1531 O O . ALA A 1 189 ? -1.193 5.459 4.428 1.00 86.75 189 ALA A O 1
ATOM 1532 N N . LEU A 1 190 ? -2.207 3.871 3.205 1.00 83.44 190 LEU A N 1
ATOM 1533 C CA . LEU A 1 190 ? -1.773 2.759 4.037 1.00 83.44 190 LEU A CA 1
ATOM 1534 C C . LEU A 1 190 ? -0.509 2.143 3.423 1.00 83.44 190 LEU A C 1
ATOM 1536 O O . LEU A 1 190 ? -0.488 1.914 2.211 1.00 83.44 190 LEU A O 1
ATOM 1540 N N . PRO A 1 191 ? 0.536 1.865 4.221 1.00 83.06 191 PRO A N 1
ATOM 1541 C CA . PRO A 1 191 ? 1.722 1.179 3.726 1.00 83.06 191 PRO A CA 1
ATOM 1542 C C . PRO A 1 191 ? 1.384 -0.207 3.171 1.00 83.06 191 PRO A C 1
ATOM 1544 O O . PRO A 1 191 ? 0.566 -0.924 3.743 1.00 83.06 191 PRO A O 1
ATOM 1547 N N . SER A 1 192 ? 2.055 -0.616 2.095 1.00 83.81 192 SER A N 1
ATOM 1548 C CA . SER A 1 192 ? 1.806 -1.901 1.417 1.00 83.81 192 SER A CA 1
ATOM 1549 C C . SER A 1 192 ? 1.935 -3.136 2.318 1.00 83.81 192 SER A C 1
ATOM 1551 O O . SER A 1 192 ? 1.189 -4.097 2.141 1.00 83.81 192 SER A O 1
ATOM 1553 N N . TYR A 1 193 ? 2.812 -3.112 3.324 1.00 79.50 193 TYR A N 1
ATOM 1554 C CA . TYR A 1 193 ? 2.948 -4.217 4.280 1.00 79.50 193 TYR A CA 1
ATOM 1555 C C . TYR A 1 193 ? 1.721 -4.397 5.185 1.00 79.50 193 TYR A C 1
ATOM 1557 O O . TYR A 1 193 ? 1.543 -5.477 5.743 1.00 79.50 193 TYR A O 1
ATOM 1565 N N . MET A 1 194 ? 0.857 -3.382 5.331 1.00 71.00 194 MET A N 1
ATOM 1566 C CA . MET A 1 194 ? -0.375 -3.519 6.116 1.00 71.00 194 MET A CA 1
ATOM 1567 C C . MET A 1 194 ? -1.301 -4.571 5.518 1.00 71.00 194 MET A C 1
ATOM 1569 O O . MET A 1 194 ? -1.903 -5.330 6.266 1.00 71.00 194 MET A O 1
ATOM 1573 N N . GLU A 1 195 ? -1.365 -4.671 4.188 1.00 69.88 195 GLU A N 1
ATOM 1574 C CA . GLU A 1 195 ? -2.184 -5.693 3.535 1.00 69.88 195 GLU A CA 1
ATOM 1575 C C . GLU A 1 195 ? -1.671 -7.100 3.847 1.00 69.88 195 GLU A C 1
ATOM 1577 O O . GLU A 1 195 ? -2.471 -7.995 4.070 1.00 69.88 195 GLU A O 1
ATOM 1582 N N . VAL A 1 196 ? -0.352 -7.298 3.947 1.00 67.19 196 VAL A N 1
ATOM 1583 C CA . VAL A 1 196 ? 0.233 -8.592 4.343 1.00 67.19 196 VAL A CA 1
ATOM 1584 C C . VAL A 1 196 ? -0.064 -8.892 5.812 1.00 67.19 196 VAL A C 1
ATOM 1586 O O . VAL A 1 196 ? -0.489 -9.994 6.146 1.00 67.19 196 VAL A O 1
ATOM 1589 N N . LEU A 1 197 ? 0.089 -7.897 6.694 1.00 63.25 197 LEU A N 1
ATOM 1590 C CA . LEU A 1 197 ? -0.253 -8.034 8.114 1.00 63.25 197 LEU A CA 1
ATOM 1591 C C . LEU A 1 197 ? -1.737 -8.362 8.324 1.00 63.25 197 LEU A C 1
ATOM 1593 O O . LEU A 1 197 ? -2.083 -9.048 9.283 1.00 63.25 197 LEU A O 1
ATOM 1597 N N . TRP A 1 198 ? -2.609 -7.886 7.436 1.00 62.34 198 TRP A N 1
ATOM 1598 C CA . TRP A 1 198 ? -4.037 -8.196 7.446 1.00 62.34 198 TRP A CA 1
ATOM 1599 C C . TRP A 1 198 ? -4.364 -9.503 6.714 1.00 62.34 198 TRP A C 1
ATOM 1601 O O . TRP A 1 198 ? -5.301 -10.192 7.105 1.00 62.34 198 TRP A O 1
ATOM 1611 N N . GLY A 1 199 ? -3.566 -9.857 5.705 1.00 49.97 199 GLY A N 1
ATOM 1612 C CA . GLY A 1 199 ? -3.730 -10.963 4.762 1.00 49.97 199 GLY A CA 1
ATOM 1613 C C . GLY A 1 199 ? -3.729 -12.355 5.384 1.00 49.97 199 GLY A C 1
ATOM 1614 O O . GLY A 1 199 ? -4.392 -13.258 4.886 1.00 49.97 199 GLY A O 1
ATOM 1615 N N . HIS A 1 200 ? -3.048 -12.525 6.515 1.00 55.19 200 HIS A N 1
ATOM 1616 C CA . HIS A 1 200 ? -2.954 -13.809 7.216 1.00 55.19 200 HIS A CA 1
ATOM 1617 C C . HIS A 1 200 ? -4.237 -14.227 7.953 1.00 55.19 200 HIS A C 1
ATOM 1619 O O . HIS A 1 200 ? -4.223 -15.181 8.732 1.00 55.19 200 HIS A O 1
ATOM 1625 N N . ILE A 1 201 ? -5.348 -13.510 7.767 1.00 49.16 201 ILE A N 1
ATOM 1626 C CA . ILE A 1 201 ? -6.581 -13.787 8.487 1.00 49.16 201 ILE A CA 1
ATOM 1627 C C . ILE A 1 201 ? -7.785 -13.581 7.555 1.00 49.16 201 ILE A C 1
ATOM 1629 O O . ILE A 1 201 ? -8.004 -12.485 7.060 1.00 49.16 201 ILE A O 1
ATOM 1633 N N . GLU A 1 202 ? -8.669 -14.576 7.408 1.00 48.19 202 GLU A N 1
ATOM 1634 C CA . GLU A 1 202 ? -10.030 -14.438 6.818 1.00 48.19 202 GLU A CA 1
ATOM 1635 C C . GLU A 1 202 ? -10.834 -13.243 7.402 1.00 48.19 202 GLU A C 1
ATOM 1637 O O . GLU A 1 202 ? -11.823 -12.765 6.842 1.00 48.19 202 GLU A O 1
ATOM 1642 N N . LEU A 1 203 ? -10.362 -12.685 8.520 1.00 47.25 203 LEU A N 1
ATOM 1643 C CA . LEU A 1 203 ? -10.782 -11.423 9.102 1.00 47.25 203 LEU A CA 1
ATOM 1644 C C . LEU A 1 203 ? -10.465 -10.169 8.258 1.00 47.25 203 LEU A C 1
ATOM 1646 O O . LEU A 1 203 ? -10.914 -9.121 8.687 1.00 47.25 203 LEU A O 1
ATOM 1650 N N . ILE A 1 204 ? -9.800 -10.184 7.094 1.00 50.56 204 ILE A N 1
ATOM 1651 C CA . ILE A 1 204 ? -9.508 -8.962 6.287 1.00 50.56 204 ILE A CA 1
ATOM 1652 C C . ILE A 1 204 ? -10.742 -8.076 6.089 1.00 50.56 204 ILE A C 1
ATOM 1654 O O . ILE A 1 204 ? -10.703 -6.871 6.348 1.00 50.56 204 ILE A O 1
ATOM 1658 N N 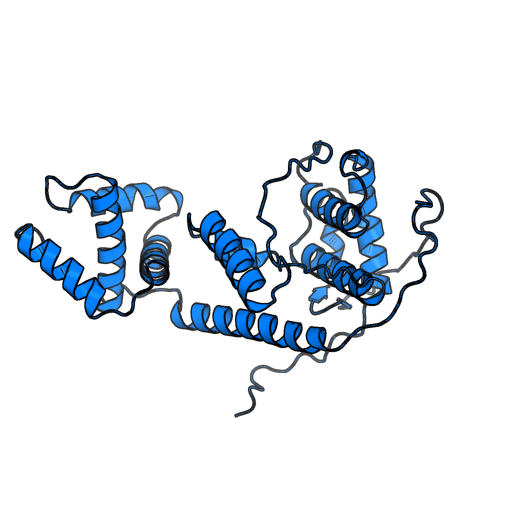. LYS A 1 205 ? -11.873 -8.664 5.672 1.00 52.19 205 LYS A N 1
ATOM 1659 C CA . LYS A 1 205 ? -13.129 -7.912 5.533 1.00 52.19 205 LYS A CA 1
ATOM 1660 C C . LYS A 1 205 ? -13.562 -7.379 6.894 1.00 52.19 205 LYS A C 1
ATOM 1662 O O . LYS A 1 205 ? -13.851 -6.197 7.021 1.00 52.19 205 LYS A O 1
ATOM 1667 N N . ILE A 1 206 ? -13.556 -8.223 7.920 1.00 51.28 206 ILE A N 1
ATOM 1668 C CA . ILE A 1 206 ? -14.024 -7.870 9.261 1.00 51.28 206 ILE A CA 1
ATOM 1669 C C . ILE A 1 206 ? -13.133 -6.804 9.907 1.00 51.28 206 ILE A C 1
ATOM 1671 O O . ILE A 1 206 ? -13.678 -5.870 10.459 1.00 51.28 206 ILE A O 1
ATOM 1675 N N . ILE A 1 207 ? -11.805 -6.882 9.828 1.00 56.28 207 ILE A N 1
ATOM 1676 C CA . ILE A 1 207 ? -10.838 -5.938 10.402 1.00 56.28 207 ILE A CA 1
ATOM 1677 C C . ILE A 1 207 ? -10.847 -4.637 9.620 1.00 56.28 207 ILE A C 1
ATOM 1679 O O . ILE A 1 207 ? -10.870 -3.587 10.248 1.00 56.28 207 ILE A O 1
ATOM 1683 N N . ARG A 1 208 ? -10.906 -4.668 8.284 1.00 62.56 208 ARG A N 1
ATOM 1684 C CA . ARG A 1 208 ? -11.041 -3.444 7.487 1.00 62.56 208 ARG A CA 1
ATOM 1685 C C . ARG A 1 208 ? -12.356 -2.737 7.803 1.00 62.56 208 ARG A C 1
ATOM 1687 O O . ARG A 1 208 ? -12.343 -1.551 8.120 1.00 62.56 208 ARG A O 1
ATOM 1694 N N . TRP A 1 209 ? -13.478 -3.458 7.792 1.00 65.62 209 TRP A N 1
ATOM 1695 C CA . TRP A 1 209 ? -14.779 -2.897 8.163 1.00 65.62 209 TRP A CA 1
ATOM 1696 C C . TRP A 1 209 ? -14.792 -2.430 9.615 1.00 65.62 209 TRP A C 1
ATOM 1698 O O . TRP A 1 209 ? -15.213 -1.318 9.888 1.00 65.62 209 TRP A O 1
ATOM 1708 N N . ARG A 1 210 ? -14.267 -3.221 10.547 1.00 65.31 210 ARG A N 1
ATOM 1709 C CA . ARG A 1 210 ? -14.228 -2.898 11.976 1.00 65.31 210 ARG A CA 1
ATOM 1710 C C . ARG A 1 210 ? -13.299 -1.730 12.274 1.00 65.31 210 ARG A C 1
ATOM 1712 O O . ARG A 1 210 ? -13.670 -0.893 13.081 1.00 65.31 210 ARG A O 1
ATOM 1719 N N . TYR A 1 211 ? -12.147 -1.622 11.618 1.00 69.31 211 TYR A N 1
ATOM 1720 C CA . TYR A 1 211 ? -11.263 -0.462 11.722 1.00 69.31 211 TYR A CA 1
ATOM 1721 C C . TYR A 1 211 ? -11.980 0.792 11.233 1.00 69.31 211 TYR A C 1
ATOM 1723 O O . TYR A 1 211 ? -12.035 1.779 11.960 1.00 69.31 211 TYR A O 1
ATOM 1731 N N . MET A 1 212 ? -12.576 0.740 10.039 1.00 72.88 212 MET A N 1
ATOM 1732 C CA . MET A 1 212 ? -13.268 1.891 9.463 1.00 72.88 212 MET A CA 1
ATOM 1733 C C . MET A 1 212 ? -14.526 2.270 10.265 1.00 72.88 212 MET A C 1
ATOM 1735 O O . MET A 1 212 ? -14.790 3.456 10.450 1.00 72.88 212 MET A O 1
ATOM 1739 N N . THR A 1 213 ? -15.251 1.294 10.820 1.00 71.62 213 THR A N 1
ATOM 1740 C CA . THR A 1 213 ? -16.383 1.505 11.738 1.00 71.62 213 THR A CA 1
ATOM 1741 C C . THR A 1 213 ? -15.925 2.121 13.059 1.00 71.62 213 THR A C 1
ATOM 1743 O O . THR A 1 213 ? -16.427 3.177 13.424 1.00 71.62 213 THR A O 1
ATOM 1746 N N . ILE A 1 214 ? -14.922 1.549 13.737 1.00 71.50 214 ILE A N 1
ATOM 1747 C CA . ILE A 1 214 ? -14.379 2.092 14.996 1.00 71.50 214 ILE A CA 1
ATOM 1748 C C . ILE A 1 214 ? -13.818 3.500 14.781 1.00 71.50 214 ILE A C 1
ATOM 1750 O O . ILE A 1 214 ? -14.016 4.381 15.616 1.00 71.50 214 ILE A O 1
ATOM 1754 N N . ARG A 1 215 ? -13.102 3.728 13.673 1.00 73.31 215 ARG A N 1
ATOM 1755 C CA . ARG A 1 215 ? -12.597 5.055 13.309 1.00 73.31 215 ARG A CA 1
ATOM 1756 C C . ARG A 1 215 ? -13.760 6.025 13.159 1.00 73.31 215 ARG A C 1
ATOM 1758 O O . ARG A 1 215 ? -13.739 7.050 13.821 1.00 73.31 215 ARG A O 1
ATOM 1765 N N . SER A 1 216 ? -14.776 5.672 12.374 1.00 79.31 216 SER A N 1
ATOM 1766 C CA . SER A 1 216 ? -15.966 6.502 12.187 1.00 79.31 216 SER A CA 1
ATOM 1767 C C . SER A 1 216 ? -16.692 6.817 13.495 1.00 79.31 216 SER A C 1
ATOM 1769 O O . SER A 1 216 ? -17.117 7.950 13.688 1.00 79.31 216 SER A O 1
ATOM 1771 N N . GLU A 1 217 ? -16.854 5.840 14.389 1.00 75.31 217 GLU A N 1
ATOM 1772 C CA . GLU A 1 217 ? -17.479 6.045 15.702 1.00 75.31 217 GLU A CA 1
ATOM 1773 C C . GLU A 1 217 ? -16.671 7.023 16.560 1.00 75.31 217 GLU A C 1
ATOM 1775 O O . GLU A 1 217 ? -17.238 7.893 17.216 1.00 75.31 217 GLU A O 1
ATOM 1780 N N . LYS A 1 218 ? -15.338 6.909 16.536 1.00 74.31 218 LYS A N 1
ATOM 1781 C CA . LYS A 1 218 ? -14.446 7.769 17.322 1.00 74.31 218 LYS A CA 1
ATOM 1782 C C . LYS A 1 218 ? -14.275 9.169 16.744 1.00 74.31 218 LYS A C 1
ATOM 1784 O O . LYS A 1 218 ? -14.134 10.113 17.514 1.00 74.31 218 LYS A O 1
ATOM 1789 N N . THR A 1 219 ? -14.217 9.309 15.421 1.00 74.31 219 THR A N 1
ATOM 1790 C CA . THR A 1 219 ? -14.013 10.607 14.758 1.00 74.31 219 THR A CA 1
ATOM 1791 C C . THR A 1 219 ? -15.324 11.330 14.479 1.00 74.31 219 THR A C 1
ATOM 1793 O O . THR A 1 219 ? -15.309 12.534 14.244 1.00 74.31 219 THR A O 1
ATOM 1796 N N . GLY A 1 220 ? -16.451 10.613 14.479 1.00 75.81 220 GLY A N 1
ATOM 1797 C CA . GLY A 1 220 ? -17.748 11.139 14.062 1.00 75.81 220 GLY A CA 1
ATOM 1798 C C . GLY A 1 220 ? -17.829 11.459 12.565 1.00 75.81 220 GLY A C 1
ATOM 1799 O O . GLY A 1 220 ? -18.810 12.061 12.138 1.00 75.81 220 GLY A O 1
ATOM 1800 N N . GLU A 1 221 ? -16.833 11.070 11.753 1.00 73.62 221 GLU A N 1
ATOM 1801 C CA . GLU A 1 221 ? -16.675 11.567 10.374 1.00 73.62 221 GLU A CA 1
ATOM 1802 C C . GLU A 1 221 ? -17.794 11.135 9.415 1.00 73.62 221 GLU A C 1
ATOM 1804 O O . GLU A 1 221 ? -18.071 11.829 8.439 1.00 73.62 221 GLU A O 1
ATOM 1809 N N . LEU A 1 222 ? -18.472 10.015 9.690 1.00 72.38 222 LEU A N 1
ATOM 1810 C CA . LEU A 1 222 ? -19.624 9.583 8.892 1.00 72.38 222 LEU A CA 1
ATOM 1811 C C . LEU A 1 222 ? -20.961 10.101 9.432 1.00 72.38 222 LEU A C 1
ATOM 1813 O O . LEU A 1 222 ? -21.954 10.046 8.705 1.00 72.38 222 LEU A O 1
ATOM 1817 N N . GLY A 1 223 ? -21.024 10.596 10.673 1.00 79.06 223 GLY A N 1
ATOM 1818 C CA . GLY A 1 223 ? -22.285 10.924 11.342 1.00 79.06 223 GLY A CA 1
ATOM 1819 C C . GLY A 1 223 ? -23.294 9.769 11.249 1.00 79.06 223 GLY A C 1
ATOM 1820 O O . GLY A 1 223 ? -23.037 8.675 11.738 1.00 79.06 223 GLY A O 1
ATOM 1821 N N . ASN A 1 224 ? -24.419 9.999 10.559 1.00 78.25 224 ASN A N 1
ATOM 1822 C CA . ASN A 1 224 ? -25.485 9.006 10.335 1.00 78.25 224 ASN A CA 1
ATOM 1823 C C . ASN A 1 224 ? -25.373 8.242 8.996 1.00 78.25 224 ASN A C 1
ATOM 1825 O O . ASN A 1 224 ? -26.320 7.566 8.583 1.00 78.25 224 ASN A O 1
ATOM 1829 N N . ARG A 1 225 ? -24.264 8.385 8.261 1.00 80.25 225 ARG A N 1
ATOM 1830 C CA . ARG A 1 225 ? -24.076 7.742 6.952 1.00 80.25 225 ARG A CA 1
ATOM 1831 C C . ARG A 1 225 ? -23.681 6.277 7.120 1.00 80.25 225 ARG A C 1
ATOM 1833 O O . ARG A 1 225 ? -22.999 5.903 8.070 1.00 80.25 225 ARG A O 1
ATOM 1840 N N . LYS A 1 226 ? -24.103 5.443 6.169 1.00 79.06 226 LYS A N 1
ATOM 1841 C CA . LYS A 1 226 ? -23.778 4.013 6.133 1.00 79.06 226 LYS A CA 1
ATOM 1842 C C . LYS A 1 226 ? -22.722 3.733 5.079 1.00 79.06 226 LYS A C 1
ATOM 1844 O O . LYS A 1 226 ? -22.682 4.370 4.029 1.00 79.06 226 LYS A O 1
ATOM 1849 N N . TRP A 1 227 ? -21.900 2.739 5.367 1.00 78.38 227 TRP A N 1
ATOM 1850 C CA . TRP A 1 227 ? -20.962 2.194 4.408 1.00 78.38 227 TRP A CA 1
ATOM 1851 C C . TRP A 1 227 ? -21.681 1.502 3.249 1.00 78.38 227 TRP A C 1
ATOM 1853 O O . TRP A 1 227 ? -22.651 0.774 3.459 1.00 78.38 227 TRP A O 1
ATOM 1863 N N . GLN A 1 228 ? -21.156 1.687 2.041 1.00 81.12 228 GLN A N 1
ATOM 1864 C CA . GLN A 1 228 ? -21.587 0.976 0.844 1.00 81.12 228 GLN A CA 1
ATOM 1865 C C . GLN A 1 228 ? -20.372 0.501 0.052 1.00 81.12 228 GLN A C 1
ATOM 1867 O O . GLN A 1 228 ? -19.304 1.117 0.096 1.00 81.12 228 GLN A O 1
ATOM 1872 N N . THR A 1 229 ? -20.539 -0.596 -0.677 1.00 80.75 229 THR A N 1
ATOM 1873 C CA . THR A 1 229 ? -19.574 -1.027 -1.687 1.00 80.75 229 THR A CA 1
ATOM 1874 C C . THR A 1 229 ? -19.901 -0.309 -2.990 1.00 80.75 229 THR A C 1
ATOM 1876 O O . THR A 1 229 ? -21.054 -0.303 -3.409 1.00 80.75 229 THR A O 1
ATOM 1879 N N . GLY A 1 230 ? -18.903 0.331 -3.597 1.00 80.75 230 GLY A N 1
ATOM 1880 C CA . GLY A 1 230 ? -19.032 0.965 -4.907 1.00 80.75 230 GLY A CA 1
ATOM 1881 C C . GLY A 1 230 ? -18.264 0.191 -5.974 1.00 80.75 230 GLY A C 1
ATOM 1882 O O . GLY A 1 230 ? -17.204 -0.366 -5.686 1.00 80.75 230 GLY A O 1
ATOM 1883 N N . ASP A 1 231 ? -18.777 0.212 -7.202 1.00 82.12 231 ASP A N 1
ATOM 1884 C CA . ASP A 1 231 ? -18.146 -0.409 -8.368 1.00 82.12 231 ASP A CA 1
ATOM 1885 C C . ASP A 1 231 ? -17.256 0.606 -9.091 1.00 82.12 231 ASP A C 1
ATOM 1887 O O . ASP A 1 231 ? -17.662 1.289 -10.031 1.00 82.12 231 ASP A O 1
ATOM 1891 N N . LEU A 1 232 ? -16.019 0.728 -8.614 1.00 84.50 232 LEU A N 1
ATOM 1892 C CA . LEU A 1 232 ? -14.991 1.557 -9.237 1.00 84.50 232 LEU A CA 1
ATOM 1893 C C . LEU A 1 232 ? -14.080 0.676 -10.098 1.00 84.50 232 LEU A C 1
ATOM 1895 O O . LEU A 1 232 ? -13.357 -0.171 -9.575 1.00 84.50 232 LEU A O 1
ATOM 1899 N N . VAL A 1 233 ? -14.108 0.875 -11.420 1.00 85.44 233 VAL A N 1
ATOM 1900 C CA . VAL A 1 233 ? -13.375 0.041 -12.386 1.00 85.44 233 VAL A CA 1
ATOM 1901 C C . VAL A 1 233 ? -12.495 0.908 -13.286 1.00 85.44 233 VAL A C 1
ATOM 1903 O O . VAL A 1 233 ? -12.987 1.772 -14.004 1.00 85.44 233 VAL A O 1
ATOM 1906 N N . SER A 1 234 ? -11.187 0.647 -13.269 1.00 85.31 234 SER A N 1
ATOM 1907 C CA . SER A 1 234 ? -10.217 1.181 -14.237 1.00 85.31 234 SER A CA 1
ATOM 1908 C C . SER A 1 234 ? -10.014 0.223 -15.417 1.00 85.31 234 SER A C 1
ATOM 1910 O O . SER A 1 234 ? -10.359 -0.957 -15.324 1.00 85.31 234 SER A O 1
ATOM 1912 N N . SER A 1 235 ? -9.367 0.673 -16.500 1.00 85.44 235 SER A N 1
ATOM 1913 C CA . SER A 1 235 ? -9.009 -0.213 -17.623 1.00 85.44 235 SER A CA 1
ATOM 1914 C C . SER A 1 235 ? -8.202 -1.443 -17.195 1.00 85.44 235 SER A C 1
ATOM 1916 O O . SER A 1 235 ? -7.342 -1.373 -16.316 1.00 85.44 235 SER A O 1
ATOM 1918 N N . ARG A 1 236 ? -8.413 -2.564 -17.897 1.00 87.50 236 ARG A N 1
ATOM 1919 C CA . ARG A 1 236 ? -7.638 -3.794 -17.702 1.00 87.50 236 ARG A CA 1
ATOM 1920 C C . ARG A 1 236 ? -6.187 -3.602 -18.158 1.00 87.50 236 ARG A C 1
ATOM 1922 O O . ARG A 1 236 ? -5.923 -3.140 -19.271 1.00 87.50 236 ARG A O 1
ATOM 1929 N N . GLN A 1 237 ? -5.249 -4.003 -17.308 1.00 89.50 237 GLN A N 1
ATOM 1930 C CA . GLN A 1 237 ? -3.837 -4.117 -17.660 1.00 89.50 237 GLN A CA 1
ATOM 1931 C C . GLN A 1 237 ? -3.631 -5.162 -18.774 1.00 89.50 237 GLN A C 1
ATOM 1933 O O . GLN A 1 237 ? -4.330 -6.174 -18.814 1.00 89.50 237 GLN A O 1
ATOM 1938 N N . LYS A 1 238 ? -2.677 -4.914 -19.683 1.00 89.75 238 LYS A N 1
ATOM 1939 C CA . LYS A 1 238 ? -2.374 -5.798 -20.826 1.00 89.75 238 LYS A CA 1
ATOM 1940 C C . LYS A 1 238 ? -1.067 -6.592 -20.689 1.00 89.75 238 LYS A C 1
ATOM 1942 O O . LYS A 1 238 ? -0.837 -7.495 -21.483 1.00 89.75 238 LYS A O 1
ATOM 1947 N N . ASP A 1 239 ? -0.226 -6.258 -19.715 1.00 90.19 239 ASP A N 1
ATOM 1948 C CA . ASP A 1 239 ? 1.061 -6.908 -19.441 1.00 90.19 239 ASP A CA 1
ATOM 1949 C C . ASP A 1 239 ? 1.110 -7.476 -18.009 1.00 90.19 239 ASP A C 1
ATOM 1951 O O . ASP A 1 239 ? 0.130 -7.398 -17.274 1.00 90.19 239 ASP A O 1
ATOM 1955 N N . GLY A 1 240 ? 2.237 -8.069 -17.606 1.00 89.56 240 GLY A N 1
ATOM 1956 C CA . GLY A 1 240 ? 2.413 -8.653 -16.267 1.00 89.56 240 GLY A CA 1
ATOM 1957 C C . GLY A 1 240 ? 3.068 -7.732 -15.231 1.00 89.56 240 GLY A C 1
ATOM 1958 O O . GLY A 1 240 ? 3.240 -8.133 -14.089 1.00 89.56 240 GLY A O 1
ATOM 1959 N N . ASN A 1 241 ? 3.475 -6.518 -15.602 1.00 89.38 241 ASN A N 1
ATOM 1960 C CA . ASN A 1 241 ? 4.404 -5.690 -14.817 1.00 89.38 241 ASN A CA 1
ATOM 1961 C C . ASN A 1 241 ? 3.957 -4.226 -14.630 1.00 89.38 241 ASN A C 1
ATOM 1963 O O . ASN A 1 241 ? 4.602 -3.484 -13.885 1.00 89.38 241 ASN A O 1
ATOM 1967 N N . ALA A 1 242 ? 2.884 -3.771 -15.279 1.00 89.62 242 ALA A N 1
ATOM 1968 C CA . ALA A 1 242 ? 2.320 -2.439 -15.074 1.00 89.62 242 ALA A CA 1
ATOM 1969 C C . ALA A 1 242 ? 1.397 -2.334 -13.847 1.00 89.62 242 ALA A C 1
ATOM 1971 O O . ALA A 1 242 ? 0.964 -1.228 -13.536 1.00 89.62 242 ALA A O 1
ATOM 1972 N N . CYS A 1 243 ? 1.124 -3.420 -13.116 1.00 92.06 243 CYS A N 1
ATOM 1973 C CA . CYS A 1 243 ? 0.182 -3.444 -11.988 1.00 92.06 243 CYS A CA 1
ATOM 1974 C C . CYS A 1 243 ? 0.471 -2.347 -10.951 1.00 92.06 243 CYS A C 1
ATOM 1976 O O . CYS A 1 243 ? -0.406 -1.544 -10.642 1.00 92.06 243 CYS A O 1
ATOM 1978 N N . GLY A 1 244 ? 1.723 -2.209 -10.502 1.00 92.75 244 GLY A N 1
ATOM 1979 C CA . GLY A 1 244 ? 2.107 -1.132 -9.584 1.00 92.75 244 GLY A CA 1
ATOM 1980 C C . GLY A 1 244 ? 1.960 0.269 -10.196 1.00 92.75 244 GLY A C 1
ATOM 1981 O O . GLY A 1 244 ? 1.660 1.229 -9.495 1.00 92.75 244 GLY A O 1
ATOM 1982 N N . SER A 1 245 ? 2.111 0.404 -11.518 1.00 90.75 245 SER A N 1
ATOM 1983 C CA . SER A 1 245 ? 1.891 1.679 -12.214 1.00 90.75 245 SER A CA 1
ATOM 1984 C C . SER A 1 245 ? 0.405 2.034 -12.285 1.00 90.75 245 SER A C 1
ATOM 1986 O O . SER A 1 245 ? 0.058 3.199 -12.113 1.00 90.75 245 SER A O 1
ATOM 1988 N N . PHE A 1 246 ? -0.469 1.038 -12.464 1.00 91.50 246 PHE A N 1
ATOM 1989 C CA . PHE A 1 246 ? -1.918 1.203 -12.340 1.00 91.50 246 PHE A CA 1
ATOM 1990 C C . PHE A 1 246 ? -2.330 1.580 -10.919 1.00 91.50 246 PHE A C 1
ATOM 1992 O O . PHE A 1 246 ? -3.140 2.484 -10.769 1.00 91.50 246 PHE A O 1
ATOM 1999 N N . VAL A 1 247 ? -1.751 0.963 -9.883 1.00 93.75 247 VAL A N 1
ATOM 2000 C CA . VAL A 1 247 ? -2.027 1.334 -8.482 1.00 93.75 247 VAL A CA 1
ATOM 2001 C C . VAL A 1 247 ? -1.738 2.817 -8.248 1.00 93.75 247 VAL A C 1
ATOM 2003 O O . VAL A 1 247 ? -2.605 3.549 -7.774 1.00 93.75 247 VAL A O 1
ATOM 2006 N N . MET A 1 248 ? -0.549 3.283 -8.640 1.00 94.19 248 MET A N 1
ATOM 2007 C CA . MET A 1 248 ? -0.164 4.688 -8.479 1.00 94.19 248 MET A CA 1
ATOM 2008 C C . MET A 1 248 ? -1.043 5.633 -9.313 1.00 94.19 248 MET A C 1
ATOM 2010 O O . MET A 1 248 ? -1.426 6.699 -8.833 1.00 94.19 248 MET A O 1
ATOM 2014 N N . LEU A 1 249 ? -1.387 5.251 -10.546 1.00 89.56 249 LEU A N 1
ATOM 2015 C CA . LEU A 1 249 ? -2.233 6.055 -11.430 1.00 89.56 249 LEU A CA 1
ATOM 2016 C C . LEU A 1 249 ? -3.681 6.142 -10.924 1.00 89.56 249 LEU A C 1
ATOM 2018 O O . LEU A 1 249 ? -4.244 7.232 -10.881 1.00 89.56 249 LEU A O 1
ATOM 2022 N N . ASN A 1 250 ? -4.259 5.027 -10.481 1.00 92.38 250 ASN A N 1
ATOM 2023 C CA . ASN A 1 250 ? -5.600 4.987 -9.902 1.00 92.38 250 ASN A CA 1
ATOM 2024 C C . ASN A 1 250 ? -5.666 5.835 -8.628 1.00 92.38 250 ASN A C 1
ATOM 2026 O O . ASN A 1 250 ? -6.599 6.617 -8.471 1.00 92.38 250 ASN A O 1
ATOM 2030 N N . ALA A 1 251 ? -4.659 5.742 -7.752 1.00 93.00 251 ALA A N 1
ATOM 2031 C CA . ALA A 1 251 ? -4.580 6.579 -6.556 1.00 93.00 251 ALA A CA 1
ATOM 2032 C C . ALA A 1 251 ? -4.549 8.076 -6.906 1.00 93.00 251 ALA A C 1
ATOM 2034 O O . ALA A 1 251 ? -5.270 8.865 -6.298 1.00 93.00 251 ALA A O 1
ATOM 2035 N N . LEU A 1 252 ? -3.773 8.464 -7.925 1.00 88.88 252 LEU A N 1
ATOM 2036 C CA . LEU A 1 252 ? -3.728 9.844 -8.409 1.00 88.88 252 LEU A CA 1
ATOM 2037 C C . LEU A 1 252 ? -5.091 10.316 -8.933 1.00 88.88 252 LEU A C 1
ATOM 2039 O O . LEU A 1 252 ? -5.542 11.394 -8.553 1.00 88.88 252 LEU A O 1
ATOM 2043 N N . VAL A 1 253 ? -5.746 9.524 -9.783 1.00 86.94 253 VAL A N 1
ATOM 2044 C CA . VAL A 1 253 ? -7.063 9.844 -10.364 1.00 86.94 253 VAL A CA 1
ATOM 2045 C C . VAL A 1 253 ? -8.124 9.986 -9.269 1.00 86.94 253 VAL A C 1
ATOM 2047 O O . VAL A 1 253 ? -8.815 11.002 -9.220 1.00 86.94 253 VAL A O 1
ATOM 2050 N N . LEU A 1 254 ? -8.175 9.044 -8.322 1.00 89.88 254 LEU A N 1
ATOM 2051 C CA . LEU A 1 254 ? -9.104 9.088 -7.189 1.00 89.88 254 LEU A CA 1
ATOM 2052 C C . LEU A 1 254 ? -8.840 10.280 -6.263 1.00 89.88 254 LEU A C 1
ATOM 2054 O O . LEU A 1 254 ? -9.781 10.959 -5.868 1.00 89.88 254 LEU A O 1
ATOM 2058 N N . SER A 1 255 ? -7.573 10.602 -5.977 1.00 87.56 255 SER A N 1
ATOM 2059 C CA . SER A 1 255 ? -7.221 11.785 -5.172 1.00 87.56 255 SER A CA 1
ATOM 2060 C C . SER A 1 255 ? -7.625 13.109 -5.826 1.00 87.56 255 SER A C 1
ATOM 2062 O O . SER A 1 255 ? -7.619 14.148 -5.180 1.00 87.56 255 SER A O 1
ATOM 2064 N N . LYS A 1 256 ? -7.943 13.101 -7.122 1.00 83.00 256 LYS A N 1
ATOM 2065 C CA . LYS A 1 256 ? -8.411 14.275 -7.864 1.00 83.00 256 LYS A CA 1
ATOM 2066 C C . LYS A 1 256 ? -9.910 14.238 -8.148 1.00 83.00 256 LYS A C 1
ATOM 2068 O O . LYS A 1 256 ? -10.395 15.108 -8.862 1.00 83.00 256 LYS A O 1
ATOM 2073 N N . ASN A 1 257 ? -10.622 13.248 -7.607 1.00 84.56 257 ASN A N 1
ATOM 2074 C CA . ASN A 1 257 ? -12.040 13.020 -7.861 1.00 84.56 257 ASN A CA 1
ATOM 2075 C C . ASN A 1 257 ? -12.367 12.885 -9.367 1.00 84.56 257 ASN A C 1
ATOM 2077 O O . ASN A 1 257 ? -13.353 13.431 -9.857 1.00 84.56 257 ASN A O 1
ATOM 2081 N N . LEU A 1 258 ? -11.492 12.197 -10.111 1.00 83.00 258 LEU A N 1
ATOM 2082 C CA . LEU A 1 258 ? -11.635 11.922 -11.546 1.00 83.00 258 LEU A CA 1
ATOM 2083 C C . LEU A 1 258 ? -12.163 10.494 -11.789 1.00 83.00 258 LEU A C 1
ATOM 2085 O O . LEU A 1 258 ? -12.030 9.626 -10.922 1.00 83.00 258 LEU A O 1
ATOM 2089 N N . ASP A 1 259 ? -12.736 10.232 -12.972 1.00 82.19 259 ASP A N 1
ATOM 2090 C CA . ASP A 1 259 ? -13.266 8.906 -13.329 1.00 82.19 259 ASP A CA 1
ATOM 2091 C C . ASP A 1 259 ? -12.119 7.942 -13.701 1.00 82.19 259 ASP A C 1
ATOM 2093 O O . ASP A 1 259 ? -11.239 8.240 -14.511 1.00 82.19 259 ASP A O 1
ATOM 2097 N N . LEU A 1 260 ? -12.136 6.739 -13.120 1.00 84.06 260 LEU A N 1
ATOM 2098 C CA . LEU A 1 260 ? -11.176 5.676 -13.427 1.00 84.06 260 LEU A CA 1
ATOM 2099 C C . LEU A 1 260 ? -11.293 5.152 -14.864 1.00 84.06 260 LEU A C 1
ATOM 2101 O O . LEU A 1 260 ? -10.352 4.522 -15.350 1.00 84.06 260 LEU A O 1
ATOM 2105 N N . LYS A 1 261 ? -12.399 5.416 -15.567 1.00 81.75 261 LYS A N 1
ATOM 2106 C CA . LYS A 1 261 ? -12.547 5.078 -16.993 1.00 81.75 261 LYS A CA 1
ATOM 2107 C C . LYS A 1 261 ? -11.522 5.782 -17.881 1.00 81.75 261 LYS A C 1
ATOM 2109 O O . LYS A 1 261 ? -11.157 5.239 -18.922 1.00 81.75 261 LYS A O 1
ATOM 2114 N N . ASP A 1 262 ? -11.004 6.925 -17.437 1.00 74.06 262 ASP A N 1
ATOM 2115 C CA . ASP A 1 262 ? -9.975 7.681 -18.156 1.00 74.06 262 ASP A CA 1
ATOM 2116 C C . ASP A 1 262 ? -8.571 7.071 -17.983 1.00 74.06 262 ASP A C 1
ATOM 2118 O O . ASP A 1 262 ? -7.614 7.430 -18.679 1.00 74.06 262 ASP A O 1
ATOM 2122 N N . VAL A 1 263 ? -8.421 6.105 -17.070 1.00 81.12 263 VAL A N 1
ATOM 2123 C CA . VAL A 1 263 ? -7.173 5.369 -16.877 1.00 81.12 263 VAL A CA 1
ATOM 2124 C C . VAL A 1 263 ? -7.000 4.364 -18.004 1.00 81.12 263 VAL A C 1
ATOM 2126 O O . VAL A 1 263 ? -7.810 3.456 -18.166 1.00 81.12 263 VAL A O 1
ATOM 2129 N N . SER A 1 264 ? -5.894 4.466 -18.743 1.00 78.75 264 SER A N 1
ATOM 2130 C CA . SER A 1 264 ? -5.548 3.555 -19.838 1.00 78.75 264 SER A CA 1
ATOM 2131 C C . SER A 1 264 ? -4.165 2.925 -19.662 1.00 78.75 264 SER A C 1
ATOM 2133 O O . SER A 1 264 ? -3.288 3.446 -18.968 1.00 78.75 264 SER A O 1
ATOM 2135 N N . HIS A 1 265 ? -3.937 1.801 -20.345 1.00 76.88 265 HIS A N 1
ATOM 2136 C CA . HIS A 1 265 ? -2.653 1.103 -20.300 1.00 76.88 265 HIS A CA 1
ATOM 2137 C C . HIS A 1 265 ? -1.457 1.973 -20.753 1.00 76.88 265 HIS A C 1
ATOM 2139 O O . HIS A 1 265 ? -0.469 2.025 -20.017 1.00 76.88 265 HIS A O 1
ATOM 2145 N N . PRO A 1 266 ? -1.521 2.742 -21.862 1.00 78.44 266 PRO A N 1
ATOM 2146 C CA . PRO A 1 266 ? -0.431 3.651 -22.233 1.00 78.44 266 PRO A CA 1
ATOM 2147 C C . PRO A 1 266 ? -0.132 4.724 -21.178 1.00 78.44 266 PRO A C 1
ATOM 2149 O O . PRO A 1 266 ? 1.028 5.090 -20.980 1.00 78.44 266 PRO A O 1
ATOM 2152 N N . LEU A 1 267 ? -1.160 5.213 -20.475 1.00 74.94 267 LEU A N 1
ATOM 2153 C CA . LEU A 1 267 ? -0.987 6.198 -19.409 1.00 74.94 267 LEU A CA 1
ATOM 2154 C C . LEU A 1 267 ? -0.263 5.588 -18.203 1.00 74.94 267 LEU A C 1
ATOM 2156 O O . LEU A 1 267 ? 0.629 6.221 -17.641 1.00 74.94 267 LEU A O 1
ATOM 2160 N N . SER A 1 268 ? -0.560 4.327 -17.872 1.00 77.31 268 SER A N 1
ATOM 2161 C CA . SER A 1 268 ? 0.147 3.607 -16.806 1.00 77.31 268 SER A CA 1
ATOM 2162 C C . SER A 1 268 ? 1.655 3.486 -17.083 1.00 77.31 268 SER A C 1
ATOM 2164 O O . SER A 1 268 ? 2.461 3.641 -16.170 1.00 77.31 268 SER A O 1
ATOM 2166 N N . LEU A 1 269 ? 2.076 3.322 -18.344 1.00 77.00 269 LEU A N 1
ATOM 2167 C CA . LEU A 1 269 ? 3.500 3.283 -18.702 1.00 77.00 269 LEU A CA 1
ATOM 2168 C C . LEU A 1 269 ? 4.195 4.635 -18.485 1.00 77.00 269 LEU A C 1
ATOM 2170 O O . LEU A 1 269 ? 5.335 4.676 -18.020 1.00 77.00 269 LEU A O 1
ATOM 2174 N N . ARG A 1 270 ? 3.498 5.747 -18.758 1.00 81.88 270 ARG A N 1
ATOM 2175 C CA . ARG A 1 270 ? 4.003 7.107 -18.486 1.00 81.88 270 ARG A CA 1
ATOM 2176 C C . ARG A 1 270 ? 4.082 7.416 -16.992 1.00 81.88 270 ARG A C 1
ATOM 2178 O O . ARG A 1 270 ? 4.903 8.239 -16.587 1.00 81.88 270 ARG A O 1
ATOM 2185 N N . MET A 1 271 ? 3.287 6.725 -16.174 1.00 87.25 271 MET A N 1
ATOM 2186 C CA . MET A 1 271 ? 3.261 6.918 -14.725 1.00 87.25 271 MET A CA 1
ATOM 2187 C C . MET A 1 271 ? 4.630 6.687 -14.082 1.00 87.25 271 MET A C 1
ATOM 2189 O O . MET A 1 271 ? 5.005 7.393 -13.154 1.00 87.25 271 MET A O 1
ATOM 2193 N N . ARG A 1 272 ? 5.423 5.750 -14.607 1.00 87.44 272 ARG A N 1
ATOM 2194 C CA . ARG A 1 272 ? 6.776 5.462 -14.112 1.00 87.44 272 ARG A CA 1
ATOM 2195 C C . ARG A 1 272 ? 7.704 6.672 -14.192 1.00 87.44 272 ARG A C 1
ATOM 2197 O O . ARG A 1 272 ? 8.395 6.995 -13.230 1.00 87.44 272 ARG A O 1
ATOM 2204 N N . GLU A 1 273 ? 7.698 7.359 -15.328 1.00 83.88 273 GLU A N 1
ATOM 2205 C CA . GLU A 1 273 ? 8.528 8.547 -15.524 1.00 83.88 273 GLU A CA 1
ATOM 2206 C C . GLU A 1 273 ? 8.006 9.729 -14.704 1.00 83.88 273 GLU A C 1
ATOM 2208 O O . GLU A 1 273 ? 8.781 10.431 -14.055 1.00 83.88 273 GLU A O 1
ATOM 2213 N N . PHE A 1 274 ? 6.683 9.893 -14.647 1.00 84.56 274 PHE A N 1
ATOM 2214 C CA . PHE A 1 274 ? 6.048 10.895 -13.796 1.00 84.56 274 PHE A CA 1
ATOM 2215 C C . PHE A 1 274 ? 6.439 10.730 -12.319 1.00 84.56 274 PHE A C 1
ATOM 2217 O O . PHE A 1 274 ? 6.893 11.684 -11.687 1.00 84.56 274 PHE A O 1
ATOM 2224 N N . VAL A 1 275 ? 6.321 9.513 -11.780 1.00 89.88 275 VAL A N 1
ATOM 2225 C CA . VAL A 1 275 ? 6.677 9.190 -10.390 1.00 89.88 275 VAL A CA 1
ATOM 2226 C C . VAL A 1 275 ? 8.161 9.424 -10.143 1.00 89.88 275 VAL A C 1
ATOM 2228 O O . VAL A 1 275 ? 8.515 10.029 -9.134 1.00 89.88 275 VAL A O 1
ATOM 2231 N N . ARG A 1 276 ? 9.032 9.028 -11.080 1.00 88.31 276 ARG A N 1
ATOM 2232 C CA . ARG A 1 276 ? 10.473 9.294 -10.991 1.00 88.31 276 ARG A CA 1
ATOM 2233 C C . ARG A 1 276 ? 10.750 10.783 -10.791 1.00 88.31 276 ARG A C 1
ATOM 2235 O O . ARG A 1 276 ? 11.452 11.151 -9.851 1.00 88.31 276 ARG A O 1
ATOM 2242 N N . CYS A 1 277 ? 10.180 11.634 -11.643 1.00 83.19 277 CYS A N 1
ATOM 2243 C CA . CYS A 1 277 ? 10.349 13.082 -11.553 1.00 83.19 277 CYS A CA 1
ATOM 2244 C C . CYS A 1 277 ? 9.766 13.651 -10.255 1.00 83.19 277 CYS A C 1
ATOM 2246 O O . CYS A 1 277 ? 10.405 14.491 -9.622 1.00 83.19 277 CYS A O 1
ATOM 2248 N N . LYS A 1 278 ? 8.591 13.175 -9.828 1.00 86.25 278 LYS A N 1
ATOM 2249 C CA . LYS A 1 278 ? 7.944 13.610 -8.583 1.00 86.25 278 LYS A CA 1
ATOM 2250 C C . LYS A 1 278 ? 8.780 13.293 -7.348 1.00 86.25 278 LYS A C 1
ATOM 2252 O O . LYS A 1 278 ? 9.024 14.191 -6.551 1.00 86.25 278 LYS A O 1
ATOM 2257 N N . LEU A 1 279 ? 9.257 12.055 -7.221 1.00 91.44 279 LEU A N 1
ATOM 2258 C CA . LEU A 1 279 ? 10.079 11.636 -6.087 1.00 91.44 279 LEU A CA 1
ATOM 2259 C C . LEU A 1 279 ? 11.400 12.412 -6.034 1.00 91.44 279 LEU A C 1
ATOM 2261 O O . LEU A 1 279 ? 11.788 12.858 -4.964 1.00 91.44 279 LEU A O 1
ATOM 2265 N N . LEU A 1 280 ? 12.055 12.629 -7.181 1.00 87.69 280 LEU A N 1
ATOM 2266 C CA . LEU A 1 280 ? 13.309 13.393 -7.240 1.00 87.69 280 LEU A CA 1
ATOM 2267 C C . LEU A 1 280 ? 13.125 14.886 -6.960 1.00 87.69 280 LEU A C 1
ATOM 2269 O O . LEU A 1 280 ? 14.003 15.504 -6.372 1.00 87.69 280 LEU A O 1
ATOM 2273 N N . SER A 1 281 ? 11.997 15.470 -7.365 1.00 83.12 281 SER A N 1
ATOM 2274 C CA . SER A 1 281 ? 11.710 16.883 -7.077 1.00 83.12 281 SER A CA 1
ATOM 2275 C C . SER A 1 281 ? 11.357 17.112 -5.608 1.00 83.12 281 SER A C 1
ATOM 2277 O O . SER A 1 281 ? 11.556 18.205 -5.095 1.00 83.12 281 SER A O 1
ATOM 2279 N N . ALA A 1 282 ? 10.799 16.095 -4.948 1.00 87.50 282 ALA A N 1
ATOM 2280 C CA . ALA A 1 282 ? 10.319 16.170 -3.573 1.00 87.50 282 ALA A CA 1
ATOM 2281 C C . ALA A 1 282 ? 11.298 15.587 -2.544 1.00 87.50 282 ALA A C 1
ATOM 2283 O O . ALA A 1 282 ? 10.934 15.496 -1.371 1.00 87.50 282 ALA A O 1
ATOM 2284 N N . SER A 1 283 ? 12.472 15.125 -2.983 1.00 88.81 283 SER A N 1
ATOM 2285 C CA . SER A 1 283 ? 13.440 14.466 -2.115 1.00 88.81 283 SER A CA 1
ATOM 2286 C C . SER A 1 283 ? 14.298 15.456 -1.351 1.00 88.81 283 SER A C 1
ATOM 2288 O O . SER A 1 283 ? 14.907 16.337 -1.959 1.00 88.81 283 SER A O 1
ATOM 2290 N N . ASP A 1 284 ? 14.439 15.197 -0.059 1.00 85.50 284 ASP A N 1
ATOM 2291 C CA . ASP A 1 284 ? 15.369 15.883 0.827 1.00 85.50 284 ASP A CA 1
ATOM 2292 C C . ASP A 1 284 ? 16.621 15.024 1.077 1.00 85.50 284 ASP A C 1
ATOM 2294 O O . ASP A 1 284 ? 16.685 13.837 0.712 1.00 85.50 284 ASP A O 1
ATOM 2298 N N . GLU A 1 285 ? 17.628 15.622 1.721 1.00 79.69 285 GLU A N 1
ATOM 2299 C CA . GLU A 1 285 ? 18.759 14.859 2.246 1.00 79.69 285 GLU A CA 1
ATOM 2300 C C . GLU A 1 285 ? 18.267 13.847 3.290 1.00 79.69 285 GLU A C 1
ATOM 2302 O O . GLU A 1 285 ? 17.465 14.186 4.166 1.00 79.69 285 GLU A O 1
ATOM 2307 N N . PRO A 1 286 ? 18.714 12.583 3.211 1.00 78.06 286 PRO A N 1
ATOM 2308 C CA . PRO A 1 286 ? 18.279 11.575 4.153 1.00 78.06 286 PRO A CA 1
ATOM 2309 C C . PRO A 1 286 ? 18.771 11.902 5.561 1.00 78.06 286 PRO A C 1
ATOM 2311 O O . PRO A 1 286 ? 19.918 12.331 5.718 1.00 78.06 286 PRO A O 1
ATOM 2314 N N . PRO A 1 287 ? 17.943 11.656 6.595 1.00 74.50 287 PRO A N 1
ATOM 2315 C CA . PRO A 1 287 ? 18.388 11.819 7.968 1.00 74.50 287 PRO A CA 1
ATOM 2316 C C . PRO A 1 287 ? 19.640 10.971 8.198 1.00 74.50 287 PRO A C 1
ATOM 2318 O O . PRO A 1 287 ? 19.769 9.872 7.638 1.00 74.50 287 PRO A O 1
ATOM 2321 N N . SER A 1 288 ? 20.563 11.483 9.019 1.00 71.56 288 SER A N 1
ATOM 2322 C CA . SER A 1 288 ? 21.752 10.731 9.408 1.00 71.56 288 SER A CA 1
ATOM 2323 C C . SER A 1 288 ? 21.316 9.359 9.912 1.00 71.56 288 SER A C 1
ATOM 2325 O O . SER A 1 288 ? 20.354 9.218 10.673 1.00 71.56 288 SER A O 1
ATOM 2327 N N . GLN A 1 289 ? 21.978 8.320 9.407 1.00 56.94 289 GLN A N 1
ATOM 2328 C CA . GLN A 1 289 ? 21.686 6.959 9.813 1.00 56.94 289 GLN A CA 1
ATOM 2329 C C . GLN A 1 289 ? 21.977 6.883 11.311 1.00 56.94 289 GLN A C 1
ATOM 2331 O O . GLN A 1 289 ? 23.142 6.892 11.702 1.00 56.94 289 GLN A O 1
ATOM 2336 N N . ARG A 1 290 ? 20.928 6.873 12.145 1.00 50.03 290 ARG A N 1
ATOM 2337 C CA . ARG A 1 290 ? 21.092 6.653 13.582 1.00 50.03 290 ARG A CA 1
ATOM 2338 C C . ARG A 1 290 ? 21.835 5.330 13.718 1.00 50.03 290 ARG A C 1
ATOM 2340 O O . ARG A 1 290 ? 21.347 4.292 13.260 1.00 50.03 290 ARG A O 1
ATOM 2347 N N . SER A 1 291 ? 23.050 5.376 14.254 1.00 46.50 291 SER A N 1
ATOM 2348 C CA . SER A 1 291 ? 23.733 4.175 14.712 1.00 46.50 291 SER A CA 1
ATOM 2349 C C . SER A 1 291 ? 22.774 3.434 15.643 1.00 46.50 291 SER A C 1
ATOM 2351 O O . SER A 1 291 ? 22.044 4.060 16.407 1.00 46.50 291 SER A O 1
ATOM 2353 N N . ARG A 1 292 ? 22.701 2.109 15.502 1.00 43.81 292 ARG A N 1
ATOM 2354 C CA . ARG A 1 292 ? 21.866 1.217 16.322 1.00 43.81 292 ARG A CA 1
ATOM 2355 C C . ARG A 1 292 ? 21.764 1.692 17.787 1.00 43.81 292 ARG A C 1
ATOM 2357 O O . ARG A 1 292 ? 22.795 1.907 18.409 1.00 43.81 292 ARG A O 1
ATOM 2364 N N . CYS A 1 293 ? 20.536 1.703 18.315 1.00 47.09 293 CYS A N 1
ATOM 2365 C CA . CYS A 1 293 ? 20.190 1.794 19.744 1.00 47.09 293 CYS A CA 1
ATOM 2366 C C . CYS A 1 293 ? 20.255 3.160 20.454 1.00 47.09 293 CYS A C 1
ATOM 2368 O O . CYS A 1 293 ? 20.645 3.203 21.612 1.00 47.09 293 CYS A O 1
ATOM 2370 N N . ASP A 1 294 ? 19.711 4.226 19.865 1.00 38.41 294 ASP A N 1
ATOM 2371 C CA . ASP A 1 294 ? 19.207 5.356 20.667 1.00 38.41 294 ASP A CA 1
ATOM 2372 C C . ASP A 1 294 ? 17.695 5.192 20.903 1.00 38.41 294 ASP A C 1
ATOM 2374 O O . ASP A 1 294 ? 16.870 5.938 20.368 1.00 38.41 294 ASP A O 1
ATOM 2378 N N . MET A 1 295 ? 17.312 4.161 21.664 1.00 33.84 295 MET A N 1
ATOM 2379 C CA . MET A 1 295 ? 16.082 4.262 22.449 1.00 33.84 295 MET A CA 1
ATOM 2380 C C . MET A 1 295 ? 16.460 5.048 23.696 1.00 33.84 295 MET A C 1
ATOM 2382 O O . MET A 1 295 ? 17.294 4.601 24.479 1.00 33.84 295 MET A O 1
ATOM 2386 N N . VAL A 1 296 ? 15.895 6.247 23.818 1.00 36.09 296 VAL A N 1
ATOM 2387 C CA . VAL A 1 296 ? 15.940 7.037 25.049 1.00 36.09 296 VAL A CA 1
ATOM 2388 C C . VAL A 1 296 ? 15.469 6.120 26.183 1.00 36.09 296 VAL A C 1
ATOM 2390 O O . VAL A 1 296 ? 14.408 5.507 26.050 1.00 36.09 296 VAL A O 1
ATOM 2393 N N . GLY A 1 297 ? 16.312 5.955 27.206 1.00 34.69 297 GLY A N 1
ATOM 2394 C CA . GLY A 1 297 ? 15.983 5.197 28.416 1.00 34.69 297 GLY A CA 1
ATOM 2395 C C . GLY A 1 297 ? 14.821 5.797 29.192 1.00 34.69 297 GLY A C 1
ATOM 2396 O O . GLY A 1 297 ? 14.540 7.003 29.004 1.00 34.69 297 GLY A O 1
#

Radius of gyration: 24.71 Å; chains: 1; bounding box: 51×71×55 Å

Organism: Mizuhopecten yessoensis (NCBI:txid6573)

Sequence (297 aa):
MTRDMSKENWMEMLEKAKQTSGFSFDNVNRTAFAVLDGCCDE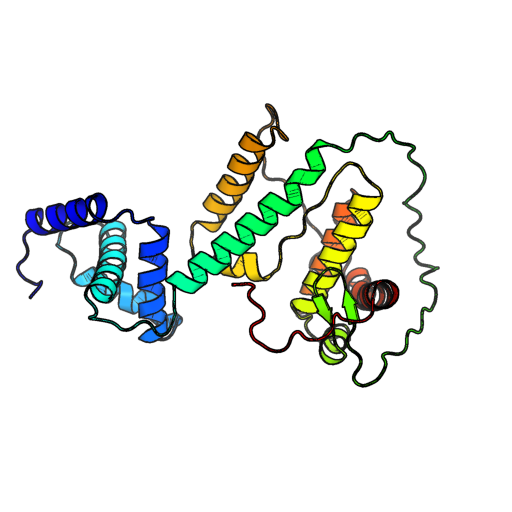EEHDSLLREISDLAPAGLNMYARLQLSVLLLCLLVKQSRFDLKRNLHKESEEAAATFRAMIESLKPIHKLHVDYTLGNIISVDSHQLPPLTFKLKKNSRYYVCGEVVDMKDFHTLKNPKWLNDKVINAYLALLQREHNLKNTDHIFALPSYMEVLWGHIELIKIIRWRYMTIRSEKTGELGNRKWQTGDLVSSRQKDGNACGSFVMLNALVLSKNLDLKDVSHPLSLRMREFVRCKLLSASDEPPSQRSRCDMVG